Protein AF-A0A8J8GV52-F1 (afdb_monomer_lite)

Foldseek 3Di:
DDDDPDPPPDDPPDPPPDDVVQVCLLVVLVVVLVVVLLVVLVVQPDDPLLVVLLVCCLVQVFQVLLLLVVLVPDDDAEAPVVSSVSSNVSRLVLLLVQQQVCVVVVRNLCSSVSSVVSCCCLVVDPVSVCSVVGDHDDDDGSVVSNVVSCVVCVVVCVPQVVQSVQDGPDPPSPVDHDPCLVVLLQLLVQSLHDPVGARSVDPPHGDPPDSSVSSSLSSSCVSSVDDSSCCVNRND

Structure (mmCIF, N/CA/C/O backbone):
data_AF-A0A8J8GV52-F1
#
_entry.id   AF-A0A8J8GV52-F1
#
loop_
_atom_site.group_PDB
_atom_site.id
_atom_site.type_symbol
_atom_site.label_atom_id
_atom_site.label_alt_id
_atom_site.label_comp_id
_atom_site.label_asym_id
_atom_site.label_entity_id
_atom_site.label_seq_id
_atom_site.pdbx_PDB_ins_code
_atom_site.Cartn_x
_atom_site.Cartn_y
_atom_site.Cartn_z
_atom_site.occupancy
_atom_site.B_iso_or_equiv
_atom_site.auth_seq_id
_atom_site.auth_comp_id
_atom_site.auth_asym_id
_atom_site.auth_atom_id
_atom_site.pdbx_PDB_model_num
ATOM 1 N N . MET A 1 1 ? -15.088 -0.948 68.144 1.00 41.03 1 MET A N 1
ATOM 2 C CA . MET A 1 1 ? -14.871 0.277 67.346 1.00 41.03 1 MET A CA 1
ATOM 3 C C . MET A 1 1 ? -14.518 -0.159 65.937 1.00 41.03 1 MET A C 1
ATOM 5 O O . MET A 1 1 ? -13.393 -0.564 65.692 1.00 41.03 1 MET A O 1
ATOM 9 N N . THR A 1 2 ? -15.513 -0.193 65.057 1.00 41.91 2 THR A N 1
ATOM 10 C CA . THR A 1 2 ? -15.403 -0.672 63.674 1.00 41.91 2 THR A CA 1
ATOM 11 C C . THR A 1 2 ? -15.413 0.564 62.786 1.00 41.91 2 THR A C 1
ATOM 13 O O . THR A 1 2 ? -16.434 1.240 62.691 1.00 41.91 2 THR A O 1
ATOM 16 N N . ALA A 1 3 ? -14.261 0.918 62.218 1.00 46.22 3 ALA A N 1
ATOM 17 C CA . ALA A 1 3 ? -14.148 2.047 61.306 1.00 46.22 3 ALA A CA 1
ATOM 18 C C . ALA A 1 3 ? -14.769 1.658 59.956 1.00 46.22 3 ALA A C 1
ATOM 20 O O . ALA A 1 3 ? -14.226 0.830 59.227 1.00 46.22 3 ALA A O 1
ATOM 21 N N . VAL A 1 4 ? -15.934 2.228 59.658 1.00 51.50 4 VAL A N 1
ATOM 22 C CA . VAL A 1 4 ? -16.557 2.183 58.334 1.00 51.50 4 VAL A CA 1
ATOM 23 C C . VAL A 1 4 ? -15.778 3.153 57.450 1.00 51.50 4 VAL A C 1
ATOM 25 O O . VAL A 1 4 ? -15.801 4.358 57.684 1.00 51.50 4 VAL A O 1
ATOM 28 N N . LEU A 1 5 ? -15.037 2.625 56.475 1.00 53.16 5 LEU A N 1
ATOM 29 C CA . LEU A 1 5 ? -14.389 3.434 55.446 1.00 53.16 5 LEU A CA 1
ATOM 30 C C . LEU A 1 5 ? -15.469 3.965 54.503 1.00 53.16 5 LEU A C 1
ATOM 32 O O . LEU A 1 5 ? -16.062 3.217 53.727 1.00 53.16 5 LEU A O 1
ATOM 36 N N . GLU A 1 6 ? -15.731 5.262 54.607 1.00 50.72 6 GLU A N 1
ATOM 37 C CA . GLU A 1 6 ? -16.591 6.018 53.707 1.00 50.72 6 GLU A CA 1
ATOM 38 C C . GLU A 1 6 ? -15.955 6.015 52.307 1.00 50.72 6 GLU A C 1
ATOM 40 O O . GLU A 1 6 ? -14.922 6.637 52.052 1.00 50.72 6 GLU A O 1
ATOM 45 N N . GLN A 1 7 ? -16.532 5.231 51.398 1.00 50.78 7 GLN A N 1
ATOM 46 C CA . GLN A 1 7 ? -16.147 5.214 49.992 1.00 50.78 7 GLN A CA 1
ATOM 47 C C . GLN A 1 7 ? -16.644 6.512 49.346 1.00 50.78 7 GLN A C 1
ATOM 49 O O . GLN A 1 7 ? -17.787 6.606 48.904 1.00 50.78 7 GLN A O 1
ATOM 54 N N . THR A 1 8 ? -15.782 7.528 49.299 1.00 51.94 8 THR A N 1
ATOM 55 C CA . THR A 1 8 ? -16.024 8.765 48.550 1.00 51.94 8 THR A CA 1
ATOM 56 C C . THR A 1 8 ? -16.158 8.429 47.066 1.00 51.94 8 THR A C 1
ATOM 58 O O . THR A 1 8 ? -15.169 8.275 46.349 1.00 51.94 8 THR A O 1
ATOM 61 N N . THR A 1 9 ? -17.392 8.286 46.588 1.00 55.84 9 THR A N 1
ATOM 62 C CA . THR A 1 9 ? -17.702 8.190 45.161 1.00 55.84 9 THR A CA 1
ATOM 63 C C . THR A 1 9 ? -17.276 9.491 44.493 1.00 55.84 9 THR A C 1
ATOM 65 O O . THR A 1 9 ? -17.912 10.529 44.680 1.00 55.84 9 THR A O 1
ATOM 68 N N . ALA A 1 10 ? -16.170 9.449 43.747 1.00 52.84 10 ALA A N 1
ATOM 69 C CA . ALA A 1 10 ? -15.715 10.577 42.948 1.00 52.84 10 ALA A CA 1
ATOM 70 C C . ALA A 1 10 ? -16.843 11.029 41.998 1.00 52.84 10 ALA A C 1
ATOM 72 O O . ALA A 1 10 ? -17.518 10.177 41.413 1.00 52.84 10 ALA A O 1
ATOM 73 N N . PRO A 1 11 ? -17.070 12.343 41.831 1.00 49.56 11 PRO A N 1
ATOM 74 C CA . PRO A 1 11 ? -18.120 12.839 40.958 1.00 49.56 11 PRO A CA 1
ATOM 75 C C . PRO A 1 11 ? -17.847 12.399 39.518 1.00 49.56 11 PRO A C 1
ATOM 77 O O . PRO A 1 11 ? -16.840 12.773 38.914 1.00 49.56 11 PRO A O 1
ATOM 80 N N . THR A 1 12 ? -18.761 11.604 38.964 1.00 50.03 12 THR A N 1
ATOM 81 C CA . THR A 1 12 ? -18.771 11.202 37.558 1.00 50.03 12 THR A CA 1
ATOM 82 C C . THR A 1 12 ? -18.925 12.460 36.706 1.00 50.03 12 THR A C 1
ATOM 84 O O . THR A 1 12 ? -20.031 12.980 36.552 1.00 50.03 12 THR A O 1
ATOM 87 N N . GLN A 1 13 ? -17.817 13.006 36.194 1.00 48.47 13 GLN A N 1
ATOM 88 C CA . GLN A 1 13 ? -17.892 14.166 35.311 1.00 48.47 13 GLN A CA 1
ATOM 89 C C . GLN A 1 13 ? -18.716 13.800 34.068 1.00 48.47 13 GLN A C 1
ATOM 91 O O . GLN A 1 13 ? -18.451 12.768 33.442 1.00 48.47 13 GLN A O 1
ATOM 96 N N . PRO A 1 14 ? -19.721 14.611 33.695 1.00 45.66 14 PRO A N 1
ATOM 97 C CA . PRO A 1 14 ? -20.501 14.349 32.499 1.00 45.66 14 PRO A CA 1
ATOM 98 C C . PRO A 1 14 ? -19.577 14.395 31.273 1.00 45.66 14 PRO A C 1
ATOM 100 O O . PRO A 1 14 ? -18.693 15.256 31.206 1.00 45.66 14 PRO A O 1
ATOM 103 N N . PRO A 1 15 ? -19.759 13.499 30.286 1.00 52.44 15 PRO A N 1
ATOM 104 C CA . PRO A 1 15 ? -18.941 13.500 29.083 1.00 52.44 15 PRO A CA 1
ATOM 105 C C . PRO A 1 15 ? -19.087 14.856 28.391 1.00 52.44 15 PRO A C 1
ATOM 107 O O . PRO A 1 15 ? -20.169 15.227 27.926 1.00 52.44 15 PRO A O 1
ATOM 110 N N . THR A 1 16 ? -17.995 15.617 28.343 1.00 58.41 16 THR A N 1
ATOM 111 C CA . THR A 1 16 ? -17.954 16.917 27.677 1.00 58.41 16 THR A CA 1
ATOM 112 C C . THR A 1 16 ? -18.242 16.708 26.191 1.00 58.41 16 THR A C 1
ATOM 114 O O . THR A 1 16 ? -17.435 16.158 25.439 1.00 58.41 16 THR A O 1
ATOM 117 N N . ARG A 1 17 ? -19.438 17.113 25.744 1.00 57.53 17 ARG A N 1
ATOM 118 C CA . ARG A 1 17 ? -19.799 17.122 24.322 1.00 57.53 17 ARG A CA 1
ATOM 119 C C . ARG A 1 17 ? -18.880 18.113 23.608 1.00 57.53 17 ARG A C 1
ATOM 121 O O . ARG A 1 17 ? -19.099 19.319 23.663 1.00 57.53 17 ARG A O 1
ATOM 128 N N . ARG A 1 18 ? -17.822 17.610 22.967 1.00 59.81 18 ARG A N 1
ATOM 129 C CA . ARG A 1 18 ? -16.932 18.434 22.140 1.00 59.81 18 ARG A CA 1
ATOM 130 C C . ARG A 1 18 ? -17.696 18.999 20.942 1.00 59.81 18 ARG A C 1
ATOM 132 O O . ARG A 1 18 ? -18.517 18.313 20.336 1.00 59.81 18 ARG A O 1
ATOM 139 N N . THR A 1 19 ? -17.386 20.244 20.597 1.00 71.25 19 THR A N 1
ATOM 140 C CA . THR A 1 19 ? -17.935 20.943 19.433 1.00 71.25 19 THR A CA 1
ATOM 141 C C . THR A 1 19 ? -17.461 20.286 18.125 1.00 71.25 19 THR A C 1
ATOM 143 O O . THR A 1 19 ? -16.369 19.709 18.082 1.00 71.25 19 THR A O 1
ATOM 146 N N . PRO A 1 20 ? -18.237 20.377 17.029 1.00 68.69 20 PRO A N 1
ATOM 147 C CA . PRO A 1 20 ? -17.854 19.832 15.719 1.00 68.69 20 PRO A CA 1
ATOM 148 C C . PRO A 1 20 ? -16.493 20.349 15.214 1.00 68.69 20 PRO A C 1
ATOM 150 O O . PRO A 1 20 ? -15.765 19.613 14.552 1.00 68.69 20 PRO A O 1
ATOM 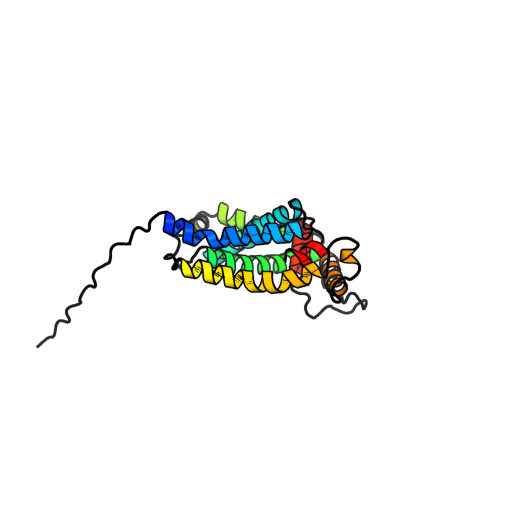153 N N . ALA A 1 21 ? -16.091 21.563 15.605 1.00 73.50 21 ALA A N 1
ATOM 154 C CA . ALA A 1 21 ? -14.778 22.131 15.294 1.00 73.50 21 ALA A CA 1
ATOM 155 C C . ALA A 1 21 ? -13.608 21.318 15.883 1.00 73.50 21 ALA A C 1
ATOM 157 O O . ALA A 1 21 ? -12.618 21.070 15.199 1.00 73.50 21 ALA A O 1
ATOM 158 N N . ALA A 1 22 ? -13.731 20.833 17.123 1.00 70.81 22 ALA A N 1
ATOM 159 C CA . ALA A 1 22 ? -12.700 20.005 17.752 1.00 70.81 22 ALA A CA 1
ATOM 160 C C . ALA A 1 22 ? -12.597 18.610 17.111 1.00 70.81 22 ALA A C 1
ATOM 162 O O . ALA A 1 22 ? -11.541 17.979 17.159 1.00 70.81 22 ALA A O 1
ATOM 163 N N . TRP A 1 23 ? -13.685 18.123 16.506 1.00 71.31 23 TRP A N 1
ATOM 164 C CA . TRP A 1 23 ? -13.664 16.889 15.726 1.00 71.31 23 TRP A CA 1
ATOM 165 C C . TRP A 1 23 ? -12.934 17.087 14.396 1.00 71.31 23 TRP A C 1
ATOM 167 O O . TRP A 1 23 ? -12.007 16.336 14.111 1.00 71.31 23 TRP A O 1
ATOM 177 N N . LEU A 1 24 ? -13.268 18.134 13.637 1.00 74.44 24 LEU A N 1
ATOM 178 C CA . LEU A 1 24 ? -12.569 18.459 12.391 1.00 74.44 24 LEU A CA 1
ATOM 179 C C . LEU A 1 24 ? -11.068 18.684 12.623 1.00 74.44 24 LEU A C 1
ATOM 181 O O . LEU A 1 24 ? -10.253 18.123 11.901 1.00 74.44 24 LEU A O 1
ATOM 185 N N . ALA A 1 25 ? -10.689 19.412 13.676 1.00 77.00 25 ALA A N 1
ATOM 186 C CA . ALA A 1 25 ? -9.285 19.679 13.995 1.00 77.00 25 ALA A CA 1
ATOM 187 C C . ALA A 1 25 ? -8.475 18.418 14.360 1.00 77.00 25 ALA A C 1
ATOM 189 O O . ALA A 1 25 ? -7.272 18.373 14.109 1.00 77.00 25 ALA A O 1
ATOM 190 N N . ALA A 1 26 ? -9.113 17.398 14.947 1.00 76.00 26 ALA A N 1
ATOM 191 C CA . ALA A 1 26 ? -8.465 16.120 15.252 1.00 76.00 26 ALA A CA 1
ATOM 192 C C . ALA A 1 26 ? -8.250 15.258 14.001 1.00 76.00 26 ALA A C 1
ATOM 194 O O . ALA A 1 26 ? -7.276 14.516 13.931 1.00 76.00 26 ALA A O 1
ATOM 195 N N . TRP A 1 27 ? -9.156 15.356 13.024 1.00 77.44 27 TRP A N 1
ATOM 196 C CA . TRP A 1 27 ? -9.123 14.549 11.803 1.00 77.44 27 TRP A CA 1
ATOM 197 C C . TRP A 1 27 ? -8.467 15.249 10.619 1.00 77.44 27 TRP A C 1
ATOM 199 O O . TRP A 1 27 ? -8.137 14.565 9.666 1.00 77.44 27 TRP A O 1
ATOM 209 N N . ALA A 1 28 ? -8.242 16.562 10.671 1.00 84.75 28 ALA A N 1
ATOM 210 C CA . ALA A 1 28 ? -7.588 17.333 9.617 1.00 84.75 28 ALA A CA 1
ATOM 211 C C . ALA A 1 28 ? -6.132 16.937 9.287 1.00 84.75 28 ALA A C 1
ATOM 213 O O . ALA A 1 28 ? -5.803 16.958 8.101 1.00 84.75 28 ALA A O 1
ATOM 214 N N . PRO A 1 29 ? -5.239 16.583 10.238 1.00 86.31 29 PRO A N 1
ATOM 215 C CA . PRO A 1 29 ? -3.823 16.428 9.902 1.00 86.31 29 PRO A CA 1
ATOM 216 C C . PRO A 1 29 ? -3.559 15.252 8.952 1.00 86.31 29 PRO A C 1
ATOM 218 O O . PRO A 1 29 ? -2.808 15.411 7.996 1.00 86.31 29 PRO A O 1
ATOM 221 N N . ALA A 1 30 ? -4.220 14.109 9.143 1.00 85.38 30 ALA A N 1
ATOM 222 C CA . ALA A 1 30 ? -4.048 12.932 8.288 1.00 85.38 30 ALA A CA 1
ATOM 223 C C . ALA A 1 30 ? -4.420 13.157 6.799 1.00 85.38 30 ALA A C 1
ATOM 225 O O . ALA A 1 30 ? -3.580 12.888 5.943 1.00 85.38 30 ALA A O 1
ATOM 226 N N . PRO A 1 31 ? -5.620 13.661 6.436 1.00 87.31 31 PRO A N 1
ATOM 227 C CA . PRO A 1 31 ? -5.969 13.947 5.048 1.00 87.31 31 PRO A CA 1
ATOM 228 C C . PRO A 1 31 ? -5.144 15.096 4.465 1.00 87.31 31 PRO A C 1
ATOM 230 O O . PRO A 1 31 ? -4.843 15.054 3.278 1.00 87.31 31 PRO A O 1
ATOM 233 N N . LEU A 1 32 ? -4.736 16.090 5.267 1.00 90.25 32 LEU A N 1
ATOM 234 C CA . LEU A 1 32 ? -3.824 17.141 4.803 1.00 90.25 32 LEU A CA 1
ATOM 235 C C . LEU A 1 32 ? -2.449 16.571 4.443 1.00 90.25 32 LEU A C 1
ATOM 237 O O . LEU A 1 32 ? -1.928 16.872 3.373 1.00 90.25 32 LEU A O 1
ATOM 241 N N . ALA A 1 33 ? -1.888 15.721 5.303 1.00 89.88 33 ALA A N 1
ATOM 242 C CA . ALA A 1 33 ? -0.641 15.019 5.033 1.00 89.88 33 ALA A CA 1
ATOM 243 C C . ALA A 1 33 ? -0.755 14.130 3.792 1.00 89.88 33 ALA A C 1
ATOM 245 O O . ALA A 1 33 ? 0.087 14.211 2.902 1.00 89.88 33 ALA A O 1
ATOM 246 N N . LEU A 1 34 ? -1.827 13.341 3.691 1.00 90.25 34 LEU A N 1
ATOM 247 C CA . LEU A 1 34 ? -2.068 12.478 2.539 1.00 90.25 34 LEU A CA 1
ATOM 248 C C . LEU A 1 34 ? -2.197 13.288 1.244 1.00 90.25 34 LEU A C 1
ATOM 250 O O . LEU A 1 34 ? -1.599 12.916 0.239 1.00 90.25 34 LEU A O 1
ATOM 254 N N . ALA A 1 35 ? -2.929 14.405 1.262 1.00 92.25 35 ALA A N 1
ATOM 255 C CA . ALA A 1 35 ? -3.061 15.291 0.110 1.00 92.25 35 ALA A CA 1
ATOM 256 C C . ALA A 1 35 ? -1.715 15.921 -0.274 1.00 92.25 35 ALA A C 1
ATOM 258 O O . ALA A 1 35 ? -1.356 15.914 -1.449 1.00 92.25 35 ALA A O 1
ATOM 259 N N . GLY A 1 36 ? -0.946 16.411 0.703 1.00 91.94 36 GLY A N 1
ATOM 260 C CA . GLY A 1 36 ? 0.382 16.982 0.475 1.00 91.94 36 GLY A CA 1
ATOM 261 C C . GLY A 1 36 ? 1.359 15.973 -0.129 1.00 91.94 36 GLY A C 1
ATOM 262 O O . GLY A 1 36 ? 1.993 16.267 -1.140 1.00 91.94 36 GLY A O 1
ATOM 263 N N . LEU A 1 37 ? 1.424 14.761 0.430 1.00 90.62 37 LEU A N 1
ATOM 264 C CA . LEU A 1 37 ? 2.244 13.669 -0.100 1.00 90.62 37 LEU A CA 1
ATOM 265 C C . LEU A 1 37 ? 1.775 13.232 -1.492 1.00 90.62 37 LEU A C 1
ATOM 267 O O . LEU A 1 37 ? 2.604 13.019 -2.368 1.00 90.62 37 LEU A O 1
ATOM 271 N N . SER A 1 38 ? 0.461 13.174 -1.729 1.00 92.62 38 SER A N 1
ATOM 272 C CA . SER A 1 38 ? -0.111 12.848 -3.043 1.00 92.62 38 SER A CA 1
ATOM 273 C C . SER A 1 38 ? 0.294 13.870 -4.105 1.00 92.62 38 SER A C 1
ATOM 275 O O . SER A 1 38 ? 0.747 13.499 -5.186 1.00 92.62 38 SER A O 1
ATOM 277 N N . VAL A 1 39 ? 0.180 15.165 -3.792 1.00 92.62 39 VAL A N 1
ATOM 278 C CA . VAL A 1 39 ? 0.633 16.245 -4.680 1.00 92.62 39 VAL A CA 1
ATOM 279 C C . VAL A 1 39 ? 2.136 16.134 -4.927 1.00 92.62 39 VAL A C 1
ATOM 281 O O . VAL A 1 39 ? 2.572 16.279 -6.065 1.00 92.62 39 VAL A O 1
ATOM 284 N N . PHE A 1 40 ? 2.915 15.835 -3.886 1.00 90.81 40 PHE A N 1
ATOM 285 C CA . PHE A 1 40 ? 4.363 15.685 -3.981 1.00 90.81 40 PHE A CA 1
ATOM 286 C C . PHE A 1 40 ? 4.787 14.510 -4.877 1.00 90.81 40 PHE A C 1
ATOM 288 O O . PHE A 1 40 ? 5.652 14.683 -5.729 1.00 90.81 40 PHE A O 1
ATOM 295 N N . VAL A 1 41 ? 4.186 13.324 -4.756 1.00 92.12 41 VAL A N 1
ATOM 296 C CA . VAL A 1 41 ? 4.569 12.184 -5.614 1.00 92.12 41 VAL A CA 1
ATOM 297 C C . VAL A 1 41 ? 4.119 12.381 -7.063 1.00 92.12 41 VAL A C 1
ATOM 299 O O . VAL A 1 41 ? 4.869 12.061 -7.986 1.00 92.12 41 VAL A O 1
ATOM 302 N N . VAL A 1 42 ? 2.941 12.980 -7.282 1.00 93.62 42 VAL A N 1
ATOM 303 C CA . VAL A 1 42 ? 2.439 13.288 -8.631 1.00 93.62 42 VAL A CA 1
ATOM 304 C C . VAL A 1 42 ? 3.309 14.342 -9.314 1.00 93.62 42 VAL A C 1
ATOM 306 O O . VAL A 1 42 ? 3.647 14.189 -10.487 1.00 93.62 42 VAL A O 1
ATOM 309 N N . SER A 1 43 ? 3.751 15.376 -8.589 1.00 90.62 43 SER A N 1
ATOM 310 C CA . SER A 1 43 ? 4.677 16.374 -9.141 1.00 90.62 43 SER A CA 1
ATOM 311 C C . SER A 1 43 ? 6.067 15.805 -9.450 1.00 90.62 43 SER A C 1
ATOM 313 O O . SER A 1 43 ? 6.805 16.398 -10.232 1.00 90.62 43 SER A O 1
ATOM 315 N N . ASN A 1 44 ? 6.402 14.632 -8.901 1.00 89.56 44 ASN A N 1
ATOM 316 C CA . ASN A 1 44 ? 7.662 13.917 -9.119 1.00 89.56 44 ASN A CA 1
ATOM 317 C C . ASN A 1 44 ? 7.531 12.703 -10.063 1.00 89.56 44 ASN A C 1
ATOM 319 O O . ASN A 1 44 ? 8.362 11.786 -10.026 1.00 89.56 44 ASN A O 1
ATOM 323 N N . GLY A 1 45 ? 6.512 12.715 -10.929 1.00 89.06 45 GLY A N 1
ATOM 324 C CA . GLY A 1 45 ? 6.398 11.818 -12.083 1.00 89.06 45 GLY A CA 1
ATOM 325 C C . GLY A 1 45 ? 5.498 10.598 -11.892 1.00 89.06 45 GLY A C 1
ATOM 326 O O . GLY A 1 45 ? 5.366 9.811 -12.825 1.00 89.06 45 GLY A O 1
ATOM 327 N N . VAL A 1 46 ? 4.858 10.428 -10.731 1.00 94.25 46 VAL A N 1
ATOM 328 C CA . VAL A 1 46 ? 3.871 9.353 -10.541 1.00 94.25 46 VAL A CA 1
ATOM 329 C C . VAL A 1 46 ? 2.569 9.710 -11.250 1.00 94.25 46 VAL A C 1
ATOM 331 O O . VAL A 1 46 ? 2.020 10.796 -11.058 1.00 94.25 46 VAL A O 1
ATOM 334 N N . SER A 1 47 ? 2.028 8.784 -12.044 1.00 95.81 47 SER A N 1
ATOM 335 C CA . SER A 1 47 ? 0.726 9.000 -12.670 1.00 95.81 47 SER A CA 1
ATOM 336 C C . SER A 1 47 ? -0.397 8.966 -11.624 1.00 95.81 47 SER A C 1
ATOM 338 O O . SER A 1 47 ? -0.378 8.172 -10.683 1.00 95.81 47 SER A O 1
ATOM 340 N N . VAL A 1 48 ? -1.432 9.797 -11.798 1.00 96.50 48 VAL A N 1
ATOM 341 C CA . VAL A 1 48 ? -2.607 9.788 -10.901 1.00 96.50 48 VAL A CA 1
ATOM 342 C C . VAL A 1 48 ? -3.270 8.408 -10.881 1.00 96.50 48 VAL A C 1
ATOM 344 O O . VAL A 1 48 ? -3.745 7.964 -9.840 1.00 96.50 48 VAL A O 1
ATOM 347 N N . ARG A 1 49 ? -3.260 7.700 -12.018 1.00 97.44 49 ARG A N 1
ATOM 348 C CA . ARG A 1 49 ? -3.760 6.326 -12.119 1.00 97.44 49 ARG A CA 1
ATOM 349 C C . ARG A 1 49 ? -2.995 5.385 -11.191 1.00 97.44 49 ARG A C 1
ATOM 351 O O . ARG A 1 49 ? -3.642 4.645 -10.457 1.00 97.44 49 ARG A O 1
ATOM 358 N N . ASP A 1 50 ? -1.665 5.420 -11.219 1.00 97.62 50 ASP A N 1
ATOM 359 C CA . ASP A 1 50 ? -0.834 4.527 -10.404 1.00 97.62 50 ASP A CA 1
ATOM 360 C C . ASP A 1 50 ? -0.985 4.852 -8.921 1.00 97.62 50 ASP A C 1
ATOM 362 O O . ASP A 1 50 ? -1.165 3.946 -8.115 1.00 97.62 50 ASP A O 1
ATOM 366 N N . LEU A 1 51 ? -1.032 6.138 -8.560 1.00 97.00 51 LEU A N 1
ATOM 367 C CA . LEU A 1 51 ? -1.307 6.550 -7.185 1.00 97.00 51 LEU A CA 1
ATOM 368 C C . LEU A 1 51 ? -2.670 6.031 -6.700 1.00 97.00 51 LEU A C 1
ATOM 370 O O . LEU A 1 51 ? -2.768 5.479 -5.607 1.00 97.00 51 LEU A O 1
ATOM 374 N N . LEU A 1 52 ? -3.728 6.181 -7.503 1.00 97.56 52 LEU A N 1
ATOM 375 C CA . LEU A 1 52 ? -5.063 5.701 -7.138 1.00 97.56 52 LEU A CA 1
ATOM 376 C C . LEU A 1 52 ? -5.126 4.173 -7.063 1.00 97.56 52 LEU A C 1
ATOM 378 O O . LEU A 1 52 ? -5.744 3.645 -6.142 1.00 97.56 52 LEU A O 1
ATOM 382 N N . ALA A 1 53 ? -4.489 3.463 -7.997 1.00 98.12 53 ALA A N 1
ATOM 383 C CA . ALA A 1 53 ? -4.418 2.005 -7.985 1.00 98.12 53 ALA A CA 1
ATOM 384 C C . ALA A 1 53 ? -3.651 1.495 -6.756 1.00 98.12 53 ALA A C 1
ATOM 386 O O . ALA A 1 53 ? -4.117 0.575 -6.084 1.00 98.12 53 ALA A O 1
ATOM 387 N N . PHE A 1 54 ? -2.532 2.140 -6.421 1.00 97.69 54 PHE A N 1
ATOM 388 C CA . PHE A 1 54 ? -1.748 1.846 -5.228 1.00 97.69 54 PHE A CA 1
ATOM 389 C C . PHE A 1 54 ? -2.549 2.099 -3.952 1.00 97.69 54 PHE A C 1
ATOM 391 O O . PHE A 1 54 ? -2.674 1.200 -3.131 1.00 97.69 54 PHE A O 1
ATOM 398 N N . LEU A 1 55 ? -3.166 3.276 -3.797 1.00 96.62 55 LEU A N 1
ATOM 399 C CA . LEU A 1 55 ? -3.979 3.591 -2.618 1.00 96.62 55 LEU A CA 1
ATOM 400 C C . LEU A 1 55 ? -5.192 2.664 -2.489 1.00 96.62 55 LEU A C 1
ATOM 402 O O . LEU A 1 55 ? -5.528 2.247 -1.383 1.00 96.62 55 LE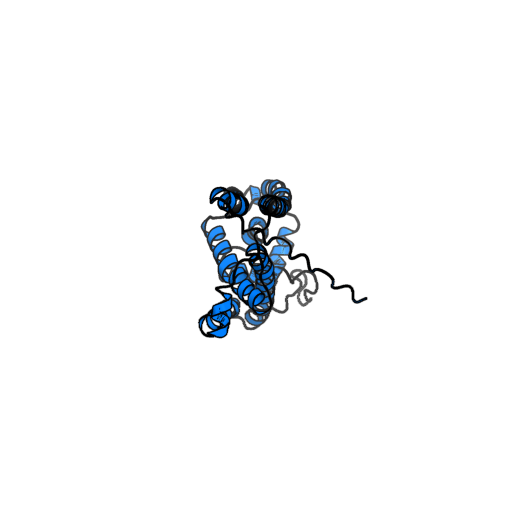U A O 1
ATOM 406 N N . ALA A 1 56 ? -5.846 2.316 -3.600 1.00 97.62 56 ALA A N 1
ATOM 407 C CA . ALA A 1 56 ? -6.951 1.365 -3.590 1.00 97.62 56 ALA A CA 1
ATOM 408 C C . ALA A 1 56 ? -6.483 -0.020 -3.129 1.00 97.62 56 ALA A C 1
ATOM 410 O O . ALA A 1 56 ? -7.135 -0.630 -2.279 1.00 97.62 56 ALA A O 1
ATOM 411 N N . TYR A 1 57 ? -5.345 -0.496 -3.638 1.00 98.12 57 TYR A N 1
ATOM 412 C CA . TYR A 1 57 ? -4.780 -1.775 -3.226 1.00 98.12 57 TYR A CA 1
ATOM 413 C C . TYR A 1 57 ? -4.302 -1.760 -1.772 1.00 98.12 57 TYR A C 1
ATOM 415 O O . TYR A 1 57 ? -4.673 -2.641 -1.003 1.00 98.12 57 TYR A O 1
ATOM 423 N N . LEU A 1 58 ? -3.586 -0.722 -1.350 1.00 97.19 58 LEU A N 1
ATOM 424 C CA . LEU A 1 58 ? -3.149 -0.552 0.030 1.00 97.19 58 LEU A CA 1
ATOM 425 C C . LEU A 1 58 ? -4.347 -0.552 0.984 1.00 97.19 58 LEU A C 1
ATOM 427 O O . LEU A 1 58 ? -4.385 -1.320 1.935 1.00 97.19 58 LEU A O 1
ATOM 431 N N . LEU A 1 59 ? -5.378 0.249 0.716 1.00 96.25 59 LEU A N 1
ATOM 432 C CA . LEU A 1 59 ? -6.511 0.366 1.632 1.00 96.25 59 LEU A CA 1
ATOM 433 C C . LEU A 1 59 ? -7.416 -0.872 1.620 1.00 96.25 59 LEU A C 1
ATOM 435 O O . LEU A 1 59 ? -7.813 -1.343 2.686 1.00 96.25 59 LEU A O 1
ATOM 439 N N . VAL A 1 60 ? -7.761 -1.397 0.441 1.00 97.50 60 VAL A N 1
ATOM 440 C CA . VAL A 1 60 ? -8.763 -2.469 0.281 1.00 97.50 60 VAL A CA 1
ATOM 441 C C . VAL A 1 60 ? -8.122 -3.855 0.210 1.00 97.50 60 VAL A C 1
ATOM 443 O O . VAL A 1 60 ? -8.694 -4.821 0.706 1.00 97.50 60 VAL A O 1
ATOM 446 N N . GLY A 1 61 ? -6.952 -3.980 -0.399 1.00 97.19 61 GLY A N 1
ATOM 447 C CA . GLY A 1 61 ? -6.209 -5.235 -0.491 1.00 97.19 61 GLY A CA 1
ATOM 448 C C . GLY A 1 61 ? -5.437 -5.566 0.783 1.00 97.19 61 GLY A C 1
ATOM 449 O O . GLY A 1 61 ? -5.383 -6.735 1.147 1.00 97.19 61 GLY A O 1
ATOM 450 N N . ILE A 1 62 ? -4.903 -4.559 1.487 1.00 97.88 62 ILE A N 1
ATOM 451 C CA . ILE A 1 62 ? -3.956 -4.768 2.596 1.00 97.88 62 ILE A CA 1
ATOM 452 C C . ILE A 1 62 ? -4.523 -4.302 3.945 1.00 97.88 62 ILE A C 1
ATOM 454 O O . ILE A 1 62 ? -4.806 -5.116 4.829 1.00 97.88 62 ILE A O 1
ATOM 458 N N . THR A 1 63 ? -4.725 -2.995 4.114 1.00 97.25 63 THR A N 1
ATOM 459 C CA . THR A 1 63 ? -5.031 -2.361 5.400 1.00 97.25 63 THR A CA 1
ATOM 460 C C . THR A 1 63 ? -6.367 -2.808 5.973 1.00 97.25 63 THR A C 1
ATOM 462 O O . THR A 1 63 ? -6.426 -3.199 7.136 1.00 97.25 63 THR A O 1
ATOM 465 N N . LEU A 1 64 ? -7.454 -2.750 5.199 1.00 96.12 64 LEU A N 1
ATOM 466 C CA . LEU A 1 64 ? -8.786 -3.107 5.686 1.00 96.12 64 LEU A CA 1
ATOM 467 C C . LEU A 1 64 ? -8.907 -4.591 6.086 1.00 96.12 64 LEU A C 1
ATOM 469 O O . LEU A 1 64 ? -9.344 -4.845 7.212 1.00 96.12 64 LEU A O 1
ATOM 473 N N . PRO A 1 65 ? -8.518 -5.579 5.255 1.00 97.38 65 PRO A N 1
ATOM 474 C CA . PRO A 1 65 ? -8.610 -6.981 5.651 1.00 97.38 65 PRO A CA 1
ATOM 475 C C . PRO A 1 65 ? -7.645 -7.309 6.800 1.00 97.38 65 PRO A C 1
ATOM 477 O O . PRO A 1 65 ? -8.025 -8.037 7.719 1.00 97.38 65 PRO A O 1
ATOM 480 N N . GLY A 1 66 ? -6.455 -6.701 6.841 1.00 97.12 66 GLY A N 1
ATOM 481 C CA . GLY A 1 66 ? -5.559 -6.810 7.993 1.00 97.12 66 GLY A CA 1
ATOM 482 C C . GLY A 1 66 ? -6.151 -6.206 9.275 1.00 97.12 66 GLY A C 1
ATOM 483 O O . GLY A 1 66 ? -6.088 -6.819 10.340 1.00 97.12 66 GLY A O 1
ATOM 484 N N . ALA A 1 67 ? -6.821 -5.053 9.189 1.00 95.38 67 ALA A N 1
ATOM 485 C CA . ALA A 1 67 ? -7.496 -4.425 10.327 1.00 95.38 67 ALA A CA 1
ATOM 486 C C . ALA A 1 67 ? -8.663 -5.279 10.852 1.00 95.38 67 ALA A C 1
ATOM 488 O O . ALA A 1 67 ? -8.892 -5.326 12.061 1.00 95.38 67 ALA A O 1
ATOM 489 N N . LEU A 1 68 ? -9.386 -5.989 9.977 1.00 94.88 68 LEU A N 1
ATOM 490 C CA . LEU A 1 68 ? -10.430 -6.935 10.386 1.00 94.88 68 LEU A CA 1
ATOM 491 C C . LEU A 1 68 ? -9.853 -8.078 11.228 1.00 94.88 68 LEU A C 1
ATOM 493 O O . LEU A 1 68 ? -10.391 -8.378 12.297 1.00 94.88 68 LEU A O 1
ATOM 497 N N . TRP A 1 69 ? -8.738 -8.672 10.796 1.00 95.38 69 TRP A N 1
ATOM 498 C CA . TRP A 1 69 ? -8.042 -9.704 11.567 1.00 95.38 69 TRP A CA 1
ATOM 499 C C . TRP A 1 69 ? -7.484 -9.173 12.885 1.00 95.38 69 TRP A C 1
ATOM 501 O O . TRP A 1 69 ? -7.684 -9.797 13.928 1.00 95.38 69 TRP A O 1
ATOM 511 N N . TRP A 1 70 ? -6.865 -7.991 12.867 1.00 94.75 70 TRP A N 1
ATOM 512 C CA . TRP A 1 70 ? -6.358 -7.340 14.073 1.00 94.75 70 TRP A CA 1
ATOM 513 C C . TRP A 1 70 ? -7.455 -7.124 15.117 1.00 94.75 70 TRP A C 1
ATOM 515 O O . TRP A 1 70 ? -7.310 -7.494 16.284 1.00 94.75 70 TRP A O 1
ATOM 525 N N . ARG A 1 71 ? -8.596 -6.584 14.685 1.00 91.94 71 ARG A N 1
ATOM 526 C CA . ARG A 1 71 ? -9.757 -6.363 15.551 1.00 91.94 71 ARG A CA 1
ATOM 527 C C . ARG A 1 71 ? -10.393 -7.661 16.034 1.00 91.94 71 ARG A C 1
ATOM 529 O O . ARG A 1 71 ? -10.923 -7.691 17.139 1.00 91.94 71 ARG A O 1
ATOM 536 N N . ALA A 1 72 ? -10.370 -8.721 15.226 1.00 91.50 72 ALA A N 1
ATOM 537 C CA . ALA A 1 72 ? -10.877 -10.029 15.633 1.00 91.50 72 ALA A CA 1
ATOM 538 C C . ALA A 1 72 ? -9.985 -10.694 16.694 1.00 91.50 72 ALA A C 1
ATOM 540 O O . ALA A 1 72 ? -10.503 -11.357 17.592 1.00 91.50 72 ALA A O 1
ATOM 541 N N . ALA A 1 73 ? -8.665 -10.504 16.606 1.00 91.50 73 ALA A N 1
ATOM 542 C CA . ALA A 1 73 ? -7.701 -11.034 17.567 1.00 91.50 73 ALA A CA 1
ATOM 543 C C . ALA A 1 73 ? -7.681 -10.242 18.886 1.00 91.50 73 ALA A C 1
ATOM 545 O O . ALA A 1 73 ? -7.464 -10.806 19.961 1.00 91.50 73 ALA A O 1
ATOM 546 N N . ARG A 1 74 ? -7.920 -8.929 18.822 1.00 85.81 74 ARG A N 1
ATOM 547 C CA . ARG A 1 74 ? -7.898 -8.051 19.992 1.00 85.81 74 ARG A CA 1
ATOM 548 C C . ARG A 1 74 ? -9.151 -8.214 20.860 1.00 85.81 74 ARG A C 1
ATOM 550 O O . ARG A 1 74 ? -10.277 -8.312 20.381 1.00 85.81 74 ARG A O 1
ATOM 557 N N . ARG A 1 75 ? -8.960 -8.134 22.180 1.00 75.94 75 ARG A N 1
ATOM 558 C CA . ARG A 1 75 ? -10.036 -7.943 23.163 1.00 75.94 75 ARG A CA 1
ATOM 559 C C . ARG A 1 75 ? -9.978 -6.506 23.690 1.00 75.94 75 ARG A C 1
ATOM 561 O O . ARG A 1 75 ? -9.103 -6.203 24.489 1.00 75.94 75 ARG A O 1
ATOM 568 N N . GLY A 1 76 ? -10.868 -5.617 23.247 1.00 74.06 76 GLY A N 1
ATOM 569 C CA . GLY A 1 76 ? -10.969 -4.253 23.792 1.00 74.06 76 GLY A CA 1
ATOM 570 C C . GLY A 1 76 ? -11.262 -3.172 22.753 1.00 74.06 76 GLY A C 1
ATOM 571 O O . GLY A 1 76 ? -11.401 -3.461 21.568 1.00 74.06 76 GLY A O 1
ATOM 572 N N . SER A 1 77 ? -11.372 -1.924 23.213 1.00 77.25 77 SER A N 1
ATOM 573 C CA . SER A 1 77 ? -11.512 -0.747 22.352 1.00 77.25 77 SER A CA 1
ATOM 574 C C . SER A 1 77 ? -10.145 -0.222 21.918 1.00 77.25 77 SER A C 1
ATOM 576 O O . SER A 1 77 ? -9.243 -0.098 22.743 1.00 77.25 77 SER A O 1
ATOM 578 N N . SER A 1 78 ? -10.023 0.155 20.653 1.00 79.56 78 SER A N 1
ATOM 579 C CA . SER A 1 78 ? -8.846 0.797 20.061 1.00 79.56 78 SER A CA 1
ATOM 580 C C . SER A 1 78 ? -9.254 2.060 19.308 1.00 79.56 78 SER A C 1
ATOM 582 O O . SER A 1 78 ? -10.437 2.317 19.039 1.00 79.56 78 SER A O 1
ATOM 584 N N . THR A 1 79 ? -8.267 2.896 18.995 1.00 83.62 79 THR A N 1
ATOM 585 C CA . THR A 1 79 ? -8.488 4.022 18.082 1.00 83.62 79 THR A CA 1
ATOM 586 C C . THR A 1 79 ? -8.448 3.536 16.632 1.00 83.62 79 THR A C 1
ATOM 588 O O . THR A 1 79 ? -7.787 2.547 16.321 1.00 83.62 79 THR A O 1
ATOM 591 N N . LEU A 1 80 ? -9.119 4.247 15.715 1.00 83.19 80 LEU A N 1
ATOM 592 C CA . LEU A 1 80 ? -9.078 3.877 14.294 1.00 83.19 80 LEU A CA 1
ATOM 593 C C . LEU A 1 80 ? -7.641 3.886 13.751 1.00 83.19 80 LEU A C 1
ATOM 595 O O . LEU A 1 80 ? -7.278 2.995 12.997 1.00 83.19 80 LEU A O 1
ATOM 599 N N . ALA A 1 81 ? -6.827 4.867 14.146 1.00 83.56 81 ALA A N 1
ATOM 600 C CA . ALA A 1 81 ? -5.441 4.970 13.695 1.00 83.56 81 ALA A CA 1
ATOM 601 C C . ALA A 1 81 ? -4.612 3.744 14.106 1.00 83.56 81 ALA A C 1
ATOM 603 O O . ALA A 1 81 ? -3.856 3.215 13.299 1.00 83.56 81 ALA A O 1
ATOM 604 N N . GLU A 1 82 ? -4.802 3.257 15.332 1.00 86.81 82 GLU A N 1
ATOM 605 C CA . GLU A 1 82 ? -4.133 2.056 15.829 1.00 86.81 82 GLU A CA 1
ATOM 606 C C . GLU A 1 82 ? -4.567 0.800 15.063 1.00 86.81 82 GLU A C 1
ATOM 608 O O . GLU A 1 82 ? -3.726 -0.017 14.691 1.00 86.81 82 GLU A O 1
ATOM 613 N N . ASP A 1 83 ? -5.864 0.664 14.779 1.00 90.62 83 ASP A N 1
ATOM 614 C CA . ASP A 1 83 ? -6.374 -0.456 13.987 1.00 90.62 83 ASP A CA 1
ATOM 615 C C . ASP A 1 83 ? -5.851 -0.450 12.555 1.00 90.62 83 ASP A C 1
ATOM 617 O O . ASP A 1 83 ? -5.538 -1.509 12.020 1.00 90.62 83 ASP A O 1
ATOM 621 N N . LEU A 1 84 ? -5.771 0.725 11.927 1.00 91.69 84 LEU A N 1
ATOM 622 C CA . LEU A 1 84 ? -5.271 0.864 10.562 1.00 91.69 84 LEU A CA 1
ATOM 623 C C . LEU A 1 84 ? -3.757 0.653 10.494 1.00 91.69 84 LEU A C 1
ATOM 625 O O . LEU A 1 84 ? -3.287 0.017 9.556 1.00 91.69 84 LEU A O 1
ATOM 629 N N . ALA A 1 85 ? -2.994 1.137 11.476 1.00 91.50 85 ALA A N 1
ATOM 630 C CA . ALA A 1 85 ? -1.549 0.930 11.522 1.00 91.50 85 ALA A CA 1
ATOM 631 C C . ALA A 1 85 ? -1.217 -0.556 11.722 1.00 91.50 85 ALA A C 1
ATOM 633 O O . ALA A 1 85 ? -0.558 -1.161 10.878 1.00 91.50 85 ALA A O 1
ATOM 634 N N . ALA A 1 86 ? -1.753 -1.171 12.780 1.00 93.38 86 ALA A N 1
ATOM 635 C CA . ALA A 1 86 ? -1.530 -2.589 13.050 1.00 93.38 86 ALA A CA 1
ATOM 636 C C . ALA A 1 86 ? -2.147 -3.488 11.968 1.00 93.38 86 ALA A C 1
ATOM 638 O O . ALA A 1 86 ? -1.569 -4.509 11.598 1.00 93.38 86 ALA A O 1
ATOM 639 N N . GLY A 1 87 ? -3.297 -3.084 11.425 1.00 95.56 87 GLY A N 1
ATOM 640 C CA . GLY A 1 87 ? -3.950 -3.750 10.307 1.00 95.56 87 GLY A CA 1
ATOM 641 C C . GLY A 1 87 ? -3.108 -3.732 9.039 1.00 95.56 87 GLY A C 1
ATOM 642 O O . GLY A 1 87 ? -2.957 -4.773 8.417 1.00 95.56 87 GLY A O 1
ATOM 643 N N . THR A 1 88 ? -2.499 -2.597 8.687 1.00 96.06 88 THR A N 1
ATOM 644 C CA . THR A 1 88 ? -1.563 -2.506 7.552 1.00 96.06 88 THR A CA 1
ATOM 645 C C . THR A 1 88 ? -0.364 -3.432 7.750 1.00 96.06 88 THR A C 1
ATOM 647 O O . THR A 1 88 ? -0.040 -4.198 6.848 1.00 96.06 88 THR A O 1
ATOM 650 N N . THR A 1 89 ? 0.251 -3.439 8.939 1.00 95.81 89 THR A N 1
ATOM 651 C CA . THR A 1 89 ? 1.378 -4.339 9.241 1.00 95.81 89 THR A CA 1
ATOM 652 C C . THR A 1 89 ? 0.989 -5.812 9.107 1.00 95.81 89 THR A C 1
ATOM 654 O O . THR A 1 89 ? 1.704 -6.587 8.475 1.00 95.81 89 THR A O 1
ATOM 657 N N . LEU A 1 90 ? -0.158 -6.203 9.670 1.00 96.88 90 LEU A N 1
ATOM 658 C CA . LEU A 1 90 ? -0.662 -7.571 9.556 1.00 96.88 90 LEU A CA 1
ATOM 659 C C . LEU A 1 90 ? -1.030 -7.923 8.108 1.00 96.88 90 LEU A C 1
ATOM 661 O O . LEU A 1 90 ? -0.770 -9.039 7.668 1.00 96.88 90 LEU A O 1
ATOM 665 N N . GLY A 1 91 ? -1.605 -6.975 7.369 1.00 97.12 91 GLY A N 1
ATOM 666 C CA . GLY A 1 91 ? -1.957 -7.130 5.963 1.00 97.12 91 GLY A CA 1
ATOM 667 C C . GLY A 1 91 ? -0.736 -7.428 5.099 1.00 97.12 91 GLY A C 1
ATOM 668 O O . GLY A 1 91 ? -0.753 -8.414 4.373 1.00 97.12 91 GLY A O 1
ATOM 669 N N . TYR A 1 92 ? 0.345 -6.654 5.240 1.00 96.19 92 TYR A N 1
ATOM 670 C CA . TYR A 1 92 ? 1.593 -6.911 4.515 1.00 96.19 92 TYR A CA 1
ATOM 671 C C . TYR A 1 92 ? 2.206 -8.267 4.878 1.00 96.19 92 TYR A C 1
ATOM 673 O O . TYR A 1 92 ? 2.657 -9.002 4.004 1.00 96.19 92 TYR A O 1
ATOM 681 N N . ALA A 1 93 ? 2.177 -8.652 6.159 1.00 95.50 93 ALA A N 1
ATOM 682 C CA . ALA A 1 93 ? 2.658 -9.970 6.566 1.00 95.50 93 ALA A CA 1
ATOM 683 C C . ALA A 1 93 ? 1.858 -11.102 5.894 1.00 95.50 93 ALA A C 1
ATOM 685 O O . ALA A 1 93 ? 2.443 -12.051 5.372 1.00 95.50 93 ALA A O 1
ATOM 686 N N . LEU A 1 94 ? 0.525 -10.998 5.871 1.00 96.69 94 LEU A N 1
ATOM 687 C CA . LEU A 1 94 ? -0.346 -11.976 5.214 1.00 96.69 94 LEU A CA 1
ATOM 688 C C . LEU A 1 94 ? -0.176 -11.976 3.692 1.00 96.69 94 LEU A C 1
ATOM 690 O O . LEU A 1 94 ? -0.174 -13.045 3.084 1.00 96.69 94 LEU A O 1
ATOM 694 N N . GLU A 1 95 ? 0.007 -10.810 3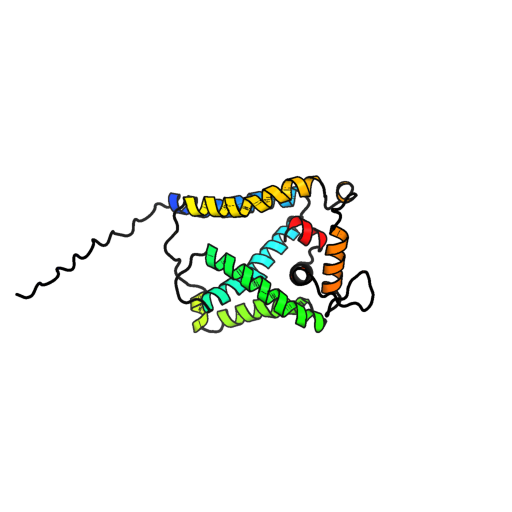.079 1.00 97.00 95 GLU A N 1
ATOM 695 C CA . GLU A 1 95 ? 0.304 -10.689 1.655 1.00 97.00 95 GLU A CA 1
ATOM 696 C C . GLU A 1 95 ? 1.585 -11.434 1.297 1.00 97.00 95 GLU A C 1
ATOM 698 O O . GLU A 1 95 ? 1.554 -12.292 0.423 1.00 97.00 95 GLU A O 1
ATOM 703 N N . VAL A 1 96 ? 2.690 -11.195 2.004 1.00 95.00 96 VAL A N 1
ATOM 704 C CA . VAL A 1 96 ? 3.950 -11.900 1.733 1.00 95.00 96 VAL A CA 1
ATOM 705 C C . VAL A 1 96 ? 3.774 -13.411 1.921 1.00 95.00 96 VAL A C 1
ATOM 707 O O . VAL A 1 96 ? 4.141 -14.192 1.043 1.00 95.00 96 VAL A O 1
ATOM 710 N N . LEU A 1 97 ? 3.144 -13.842 3.019 1.00 95.12 97 LEU A N 1
ATOM 711 C CA . LEU A 1 97 ? 2.917 -15.266 3.306 1.00 95.12 97 LEU A CA 1
ATOM 712 C C . LEU A 1 97 ? 2.035 -15.973 2.268 1.00 95.12 97 LEU A C 1
ATOM 714 O O . LEU A 1 97 ? 2.135 -17.188 2.110 1.00 95.12 97 LEU A O 1
ATOM 718 N N . THR A 1 98 ? 1.176 -15.238 1.566 1.00 96.12 98 THR A N 1
ATOM 719 C CA . THR A 1 98 ? 0.262 -15.787 0.553 1.00 96.12 98 THR A CA 1
ATOM 720 C C . THR A 1 98 ? 0.812 -15.636 -0.861 1.00 96.12 98 THR A C 1
ATOM 722 O O . THR A 1 98 ? 0.610 -16.521 -1.692 1.00 96.12 98 THR A O 1
ATOM 725 N N . TYR A 1 99 ? 1.574 -14.575 -1.126 1.00 96.69 99 TYR A N 1
ATOM 726 C CA . TYR A 1 99 ? 2.228 -14.334 -2.403 1.00 96.69 99 TYR A CA 1
ATOM 727 C C . TYR A 1 99 ? 3.279 -15.399 -2.710 1.00 96.69 99 TYR A C 1
ATOM 729 O O . TYR A 1 99 ? 3.309 -15.915 -3.822 1.00 96.69 99 TYR A O 1
ATOM 737 N N . LEU A 1 100 ? 4.110 -15.779 -1.735 1.00 94.69 100 LEU A N 1
ATOM 738 C CA . LEU A 1 100 ? 5.170 -16.773 -1.946 1.00 94.69 100 LEU A CA 1
ATOM 739 C C . LEU A 1 100 ? 4.649 -18.127 -2.462 1.00 94.69 100 LEU A C 1
ATOM 741 O O . LEU A 1 100 ? 5.115 -18.568 -3.517 1.00 94.69 100 LEU A O 1
ATOM 745 N N . PRO A 1 101 ? 3.672 -18.791 -1.808 1.00 95.88 101 PRO A N 1
ATOM 746 C CA . PRO A 1 101 ? 3.116 -20.036 -2.330 1.00 95.88 101 PRO A CA 1
ATOM 747 C C . PRO A 1 101 ? 2.326 -19.824 -3.629 1.00 95.88 101 PRO A C 1
ATOM 749 O O . PRO A 1 101 ? 2.417 -20.657 -4.528 1.00 95.88 101 PRO A O 1
ATOM 752 N N . ALA A 1 102 ? 1.602 -18.707 -3.778 1.00 96.19 102 ALA A N 1
ATOM 753 C CA . ALA A 1 102 ? 0.897 -18.376 -5.019 1.00 96.19 102 ALA A CA 1
ATOM 754 C C . ALA A 1 102 ? 1.863 -18.260 -6.210 1.00 96.19 102 ALA A C 1
ATOM 756 O O . ALA A 1 102 ? 1.614 -18.797 -7.293 1.00 96.19 102 ALA A O 1
ATOM 757 N N . ARG A 1 103 ? 3.009 -17.607 -5.996 1.00 95.56 103 ARG A N 1
ATOM 758 C CA . ARG A 1 103 ? 4.063 -17.459 -6.994 1.00 95.56 103 ARG A CA 1
ATOM 759 C C . ARG A 1 103 ? 4.738 -18.791 -7.296 1.00 95.56 103 ARG A C 1
ATOM 761 O O . ARG A 1 103 ? 4.913 -19.079 -8.481 1.00 95.56 103 ARG A O 1
ATOM 768 N N . ALA A 1 104 ? 5.054 -19.595 -6.277 1.00 94.69 104 ALA A N 1
ATOM 769 C CA . ALA A 1 104 ? 5.608 -20.942 -6.439 1.00 94.69 104 ALA A CA 1
ATOM 770 C C . ALA A 1 104 ? 4.676 -21.861 -7.250 1.00 94.69 104 ALA A C 1
ATOM 772 O O . ALA A 1 104 ? 5.141 -22.653 -8.063 1.00 94.69 104 ALA A O 1
ATOM 773 N N . ALA A 1 105 ? 3.358 -21.702 -7.095 1.00 96.12 105 ALA A N 1
ATOM 774 C CA . ALA A 1 105 ? 2.346 -22.408 -7.880 1.00 96.12 105 ALA A CA 1
ATOM 775 C C . ALA A 1 105 ? 2.148 -21.848 -9.305 1.00 96.12 105 ALA A C 1
ATOM 777 O O . ALA A 1 105 ? 1.328 -22.366 -10.059 1.00 96.12 105 ALA A O 1
ATOM 778 N N . GLY A 1 106 ? 2.857 -20.781 -9.688 1.00 95.56 106 GLY A N 1
ATOM 779 C CA . GLY A 1 106 ? 2.732 -20.156 -11.008 1.00 95.56 106 GLY A CA 1
ATOM 780 C C . GLY A 1 106 ? 1.525 -19.225 -11.173 1.00 95.56 106 GLY A C 1
ATOM 781 O O . GLY A 1 106 ? 1.279 -18.759 -12.282 1.00 95.56 106 GLY A O 1
ATOM 782 N N . VAL A 1 107 ? 0.793 -18.913 -10.097 1.00 96.81 107 VAL A N 1
ATOM 783 C CA . VAL A 1 107 ? -0.444 -18.114 -10.132 1.00 96.81 107 VAL A CA 1
ATOM 784 C C . VAL A 1 107 ? -0.298 -16.881 -9.227 1.00 96.81 107 VAL A C 1
ATOM 786 O O . VAL A 1 107 ? -0.938 -16.808 -8.181 1.00 96.81 107 VAL A O 1
ATOM 789 N N . PRO A 1 108 ? 0.536 -15.883 -9.582 1.00 94.81 108 PRO A N 1
ATOM 790 C CA . PRO A 1 108 ? 0.876 -14.769 -8.685 1.00 94.81 108 PRO A CA 1
ATOM 791 C C . PRO A 1 108 ? -0.344 -13.956 -8.220 1.00 94.81 108 PRO A C 1
ATOM 793 O O . PRO A 1 108 ? -0.378 -13.497 -7.082 1.00 94.81 108 PRO A O 1
ATOM 796 N N . LEU A 1 109 ? -1.385 -13.839 -9.052 1.00 96.94 109 LEU A N 1
ATOM 797 C CA . LEU A 1 109 ? -2.635 -13.157 -8.691 1.00 96.94 109 LEU A CA 1
ATOM 798 C C . LEU A 1 109 ? -3.463 -13.896 -7.627 1.00 96.94 109 LEU A C 1
ATOM 800 O O . LEU A 1 109 ? -4.364 -13.297 -7.042 1.00 96.94 109 LEU A O 1
ATOM 804 N N . ALA A 1 110 ? -3.150 -15.161 -7.320 1.00 96.94 110 ALA A N 1
ATOM 805 C CA . ALA A 1 110 ? -3.782 -15.880 -6.217 1.00 96.94 110 ALA A CA 1
ATOM 806 C C . ALA A 1 110 ? -3.444 -15.273 -4.843 1.00 96.94 110 ALA A C 1
ATOM 808 O O . ALA A 1 110 ? -4.117 -15.599 -3.869 1.00 96.94 110 ALA A O 1
ATOM 809 N N . VAL A 1 111 ? -2.499 -14.324 -4.758 1.00 96.38 111 VAL A N 1
ATOM 810 C CA . VAL A 1 111 ? -2.336 -13.460 -3.577 1.00 96.38 111 VAL A CA 1
ATOM 811 C C . VAL A 1 111 ? -3.650 -12.760 -3.199 1.00 96.38 111 VAL A C 1
ATOM 813 O O . VAL A 1 111 ? -3.961 -12.625 -2.025 1.00 96.38 111 VAL A O 1
ATOM 816 N N . LEU A 1 112 ? -4.519 -12.430 -4.162 1.00 97.69 112 LEU A N 1
ATOM 817 C CA . LEU A 1 112 ? -5.831 -11.838 -3.875 1.00 97.69 112 LEU A CA 1
ATOM 818 C C . LEU A 1 112 ? -6.805 -12.797 -3.175 1.00 97.69 112 LEU A C 1
ATOM 820 O O . LEU A 1 112 ? -7.843 -12.360 -2.678 1.00 97.69 112 LEU A O 1
ATOM 824 N N . ALA A 1 113 ? -6.487 -14.090 -3.081 1.00 96.94 113 ALA A N 1
ATOM 825 C CA . ALA A 1 113 ? -7.327 -15.044 -2.374 1.00 96.94 113 ALA A CA 1
ATOM 826 C C . ALA A 1 113 ? -7.472 -14.691 -0.888 1.00 96.94 113 ALA A C 1
ATOM 828 O O . ALA A 1 113 ? -8.559 -14.857 -0.340 1.00 96.94 113 ALA A O 1
ATOM 829 N N . TRP A 1 114 ? -6.431 -14.169 -0.231 1.00 97.44 114 TRP A N 1
ATOM 830 C CA . TRP A 1 114 ? -6.494 -13.868 1.202 1.00 97.44 114 TRP A CA 1
ATOM 831 C C . TRP A 1 114 ? -7.387 -12.663 1.554 1.00 97.44 114 TRP A C 1
ATOM 833 O O . TRP A 1 114 ? -8.213 -12.823 2.466 1.00 97.44 114 TRP A O 1
ATOM 843 N N . PRO A 1 115 ? -7.340 -11.493 0.869 1.00 97.56 115 PRO A N 1
ATOM 844 C CA . PRO A 1 115 ? -8.270 -10.414 1.173 1.00 97.56 115 PRO A CA 1
ATOM 845 C C . PRO A 1 115 ? -9.694 -10.823 0.799 1.00 97.56 115 PRO A C 1
ATOM 847 O O . PRO A 1 115 ? -10.611 -10.598 1.586 1.00 97.56 115 PRO A O 1
ATOM 850 N N . ILE A 1 116 ? -9.890 -11.513 -0.335 1.00 98.06 116 ILE A N 1
ATOM 851 C CA . ILE A 1 116 ? -11.209 -12.014 -0.752 1.00 98.06 116 ILE A CA 1
ATOM 852 C C . ILE A 1 116 ? -11.777 -12.973 0.299 1.00 98.06 116 ILE A C 1
ATOM 854 O O . ILE A 1 116 ? -12.907 -12.786 0.751 1.00 98.06 116 ILE A O 1
ATOM 858 N N . ALA A 1 117 ? -10.998 -13.961 0.745 1.00 97.38 117 ALA A N 1
ATOM 859 C CA . ALA A 1 117 ? -11.413 -14.900 1.784 1.00 97.38 117 ALA A CA 1
ATOM 860 C C . ALA A 1 117 ? -11.730 -14.184 3.102 1.00 97.38 117 ALA A C 1
ATOM 862 O O . ALA A 1 117 ? -12.713 -14.522 3.760 1.00 97.38 117 ALA A O 1
ATOM 863 N N . THR A 1 118 ? -10.954 -13.158 3.461 1.00 97.44 118 THR A N 1
ATOM 864 C CA . THR A 1 118 ? -11.214 -12.331 4.646 1.00 97.44 118 THR A CA 1
ATOM 865 C C . THR A 1 118 ? -12.561 -11.619 4.529 1.00 97.44 118 THR A C 1
ATOM 867 O O . THR A 1 118 ? -13.389 -11.718 5.434 1.00 97.44 118 THR A O 1
ATOM 870 N N . TYR A 1 119 ? -12.841 -10.965 3.400 1.00 97.62 119 TYR A N 1
ATOM 871 C CA . TYR A 1 119 ? -14.125 -10.300 3.182 1.00 97.62 119 TYR A CA 1
ATOM 872 C C . TYR A 1 119 ? -15.302 -11.272 3.189 1.00 97.62 119 TYR A C 1
ATOM 874 O O . TYR A 1 119 ? -16.321 -10.990 3.822 1.00 97.62 119 TYR A O 1
ATOM 882 N N . LEU A 1 120 ? -15.159 -12.432 2.547 1.00 97.19 120 LEU A N 1
ATOM 883 C CA . LEU A 1 120 ? -16.187 -13.470 2.548 1.00 97.19 120 LEU A CA 1
ATOM 884 C C . LEU A 1 120 ? -16.438 -13.997 3.962 1.00 97.19 120 LEU A C 1
ATOM 886 O O . LEU A 1 120 ? -17.584 -14.048 4.400 1.00 97.19 120 LEU A O 1
ATOM 890 N N . LEU A 1 121 ? -15.389 -14.318 4.716 1.00 96.50 121 LEU A N 1
ATOM 891 C CA . LEU A 1 121 ? -15.507 -14.830 6.078 1.00 96.50 121 LEU A CA 1
ATOM 892 C C . LEU A 1 121 ? -16.195 -13.814 7.002 1.00 96.50 121 LEU A C 1
ATOM 894 O O . LEU A 1 121 ? -17.170 -14.138 7.683 1.00 96.50 121 LEU A O 1
ATOM 898 N N . PHE A 1 122 ? -15.737 -12.562 6.988 1.00 95.19 122 PHE A N 1
ATOM 899 C CA . PHE A 1 122 ? -16.281 -11.500 7.836 1.00 95.19 122 PHE A CA 1
ATOM 900 C C . PHE A 1 122 ? -17.651 -10.988 7.367 1.00 95.19 122 PHE A C 1
ATOM 902 O O . PHE A 1 122 ? -18.394 -10.406 8.163 1.00 95.19 122 PHE A O 1
ATOM 909 N N . GLY A 1 123 ? -17.996 -11.198 6.096 1.00 94.94 123 GLY A N 1
ATOM 910 C CA . GLY A 1 123 ? -19.301 -10.888 5.521 1.00 94.94 123 GLY A CA 1
ATOM 911 C C . GLY A 1 123 ? -20.334 -11.992 5.744 1.00 94.94 123 GLY A C 1
ATOM 912 O O . GLY A 1 123 ? -21.503 -11.693 5.983 1.00 94.94 123 GLY A O 1
ATOM 913 N N . LEU A 1 124 ? -19.942 -13.265 5.724 1.00 95.62 124 LEU A N 1
ATOM 914 C CA . LEU A 1 124 ? -20.862 -14.402 5.831 1.00 95.62 124 LEU A CA 1
ATOM 915 C C . LEU A 1 124 ? -21.092 -14.849 7.278 1.00 95.62 124 LEU A C 1
ATOM 917 O O . LEU A 1 124 ? -22.216 -15.212 7.614 1.00 95.62 124 LEU A O 1
ATOM 921 N N . VAL A 1 125 ? -20.087 -14.762 8.157 1.00 95.19 125 VAL A N 1
ATOM 922 C CA . VAL A 1 125 ? -20.197 -15.228 9.549 1.00 95.19 125 VAL A CA 1
ATOM 923 C C . VAL A 1 125 ? -20.825 -14.145 10.439 1.00 95.19 125 VAL A C 1
ATOM 925 O O . VAL A 1 125 ? -20.180 -13.125 10.708 1.00 95.19 125 VAL A O 1
ATOM 928 N N . PRO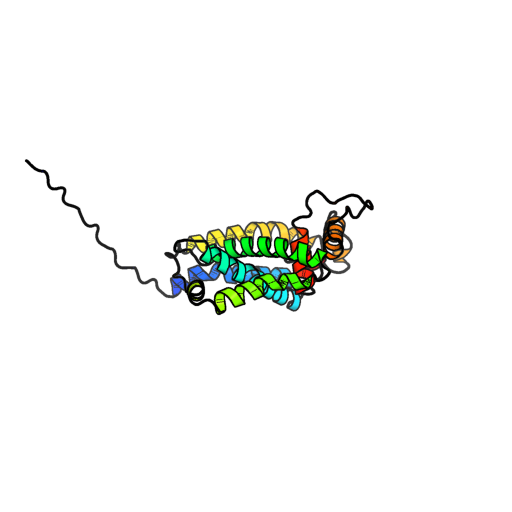 A 1 126 ? -22.044 -14.343 10.987 1.00 88.25 126 PRO A N 1
ATOM 929 C CA . PRO A 1 126 ? -22.741 -13.311 11.764 1.00 88.25 126 PRO A CA 1
ATOM 930 C C . PRO A 1 126 ? -21.949 -12.822 12.983 1.00 88.25 126 PRO A C 1
ATOM 932 O O . PRO A 1 126 ? -21.961 -11.633 13.299 1.00 88.25 126 PRO A O 1
ATOM 935 N N . GLY A 1 127 ? -21.203 -13.724 13.632 1.00 86.88 127 GLY A N 1
ATOM 936 C CA . GLY A 1 127 ? -20.346 -13.401 14.775 1.00 86.88 127 GLY A CA 1
ATOM 937 C C . GLY A 1 127 ? -19.161 -12.492 14.435 1.00 86.88 127 GLY A C 1
ATOM 938 O O . GLY A 1 127 ? -18.707 -11.756 15.307 1.00 86.88 127 GLY A O 1
ATOM 939 N N . LEU A 1 128 ? -18.692 -12.487 13.182 1.00 89.94 128 LEU A N 1
ATOM 940 C CA . LEU A 1 128 ? -17.596 -11.632 12.711 1.00 89.94 128 LEU A CA 1
ATOM 941 C C . LEU A 1 128 ? -18.094 -10.309 12.122 1.00 89.94 128 LEU A C 1
ATOM 943 O O . LEU A 1 128 ? -17.372 -9.314 12.161 1.00 89.94 128 LEU A O 1
ATOM 947 N N . ARG A 1 129 ? -19.361 -10.230 11.693 1.00 89.12 129 ARG A N 1
ATOM 948 C CA . ARG A 1 129 ? -19.975 -8.969 11.231 1.00 89.12 129 ARG A CA 1
ATOM 949 C C . ARG A 1 129 ? -19.899 -7.853 12.275 1.00 89.12 129 ARG A C 1
ATOM 951 O O . ARG A 1 129 ? -19.827 -6.678 11.930 1.00 89.12 129 ARG A O 1
ATOM 958 N N . ARG A 1 130 ? -19.876 -8.209 13.564 1.00 86.19 130 ARG A N 1
ATOM 959 C CA . ARG A 1 130 ? -19.721 -7.245 14.664 1.00 86.19 130 ARG A CA 1
ATOM 960 C C . ARG A 1 130 ? -18.355 -6.546 14.667 1.00 86.19 130 ARG A C 1
ATOM 962 O O . ARG A 1 130 ? -18.266 -5.430 15.161 1.00 86.19 130 ARG A O 1
ATOM 969 N N . VAL A 1 131 ? -17.318 -7.159 14.086 1.00 87.94 131 VAL A N 1
ATOM 970 C CA . VAL A 1 131 ? -15.954 -6.601 14.016 1.00 87.94 131 VAL A CA 1
ATOM 971 C C . VAL A 1 131 ? -15.898 -5.356 13.123 1.00 87.94 131 VAL A C 1
ATOM 973 O O . VAL A 1 131 ? -15.142 -4.422 13.390 1.00 87.94 131 VAL A O 1
ATOM 976 N N . TRP A 1 132 ? -16.784 -5.277 12.127 1.00 84.50 132 TRP A N 1
ATOM 977 C CA . TRP A 1 132 ? -16.974 -4.072 11.317 1.00 84.50 132 TRP A CA 1
ATOM 978 C C . TRP A 1 132 ? -17.509 -2.889 12.132 1.00 84.50 132 TRP A C 1
ATOM 980 O O . TRP A 1 132 ? -17.270 -1.736 11.787 1.00 84.50 132 TRP A O 1
ATOM 990 N N . ARG A 1 133 ? -18.240 -3.169 13.218 1.00 78.25 133 ARG A N 1
ATOM 991 C CA . ARG A 1 133 ? -18.973 -2.195 14.035 1.00 78.25 133 ARG A CA 1
ATOM 992 C C . ARG A 1 133 ? -18.409 -2.124 15.457 1.00 78.25 133 ARG A C 1
ATOM 994 O O . ARG A 1 133 ? -19.158 -2.263 16.422 1.00 78.25 133 ARG A O 1
ATOM 1001 N N . MET A 1 134 ? -17.100 -1.932 15.619 1.00 65.19 134 MET A N 1
ATOM 1002 C CA . MET A 1 134 ? -16.529 -1.700 16.952 1.00 65.19 134 MET A CA 1
ATOM 1003 C C . MET A 1 134 ? -16.539 -0.217 17.332 1.00 65.19 134 MET A C 1
ATOM 1005 O O . MET A 1 134 ? -16.321 0.664 16.500 1.00 65.19 134 MET A O 1
ATOM 1009 N N . ARG A 1 135 ? -16.855 0.047 18.606 1.00 62.47 135 ARG A N 1
ATOM 1010 C CA . ARG A 1 135 ? -16.946 1.398 19.164 1.00 62.47 135 ARG A CA 1
ATOM 1011 C C . ARG A 1 135 ? -15.544 2.008 19.258 1.00 62.47 135 ARG A C 1
ATOM 1013 O O . ARG A 1 135 ? -14.666 1.351 19.816 1.00 62.47 135 ARG A O 1
ATOM 1020 N N . PRO A 1 136 ? -15.339 3.241 18.763 1.00 61.84 136 PRO A N 1
ATOM 1021 C CA . PRO A 1 136 ? -14.076 3.941 18.945 1.00 61.84 136 PRO A CA 1
ATOM 1022 C C . PRO A 1 136 ? -13.729 4.024 20.432 1.00 61.84 136 PRO A C 1
ATOM 1024 O O . PRO A 1 136 ? -14.608 4.341 21.238 1.00 61.84 136 PRO A O 1
ATOM 1027 N N . ALA A 1 137 ? -12.467 3.761 20.779 1.00 68.62 137 ALA A N 1
ATOM 1028 C CA . ALA A 1 137 ? -11.936 4.099 22.095 1.00 68.62 137 ALA A CA 1
ATOM 1029 C C . ALA A 1 137 ? -12.063 5.607 22.379 1.00 68.62 137 ALA A C 1
ATOM 1031 O O . ALA A 1 137 ? -12.326 6.413 21.474 1.00 68.62 137 ALA A O 1
ATOM 1032 N N . ASP A 1 138 ? -11.840 5.984 23.638 1.00 66.94 138 ASP A N 1
ATOM 1033 C CA . ASP A 1 138 ? -11.784 7.384 24.041 1.00 66.94 138 ASP A CA 1
ATOM 1034 C C . ASP A 1 138 ? -10.826 8.171 23.141 1.00 66.94 138 ASP A C 1
ATOM 1036 O O . ASP A 1 138 ? -9.711 7.750 22.821 1.00 66.94 138 ASP A O 1
ATOM 1040 N N . ARG A 1 139 ? -11.309 9.318 22.656 1.00 68.31 139 ARG A N 1
ATOM 1041 C CA . ARG A 1 139 ? -10.589 10.102 21.653 1.00 68.31 139 ARG A CA 1
ATOM 1042 C C . ARG A 1 139 ? -9.383 10.780 22.286 1.00 68.31 139 ARG A C 1
ATOM 1044 O O . ARG A 1 139 ? -9.530 11.574 23.216 1.00 68.31 139 ARG A O 1
ATOM 1051 N N . LEU A 1 140 ? -8.215 10.533 21.698 1.00 75.88 140 LEU A N 1
ATOM 1052 C CA . LEU A 1 140 ? -6.966 11.192 22.064 1.00 75.88 140 LEU A CA 1
ATOM 1053 C C . LEU A 1 140 ? -7.082 12.729 21.941 1.00 75.88 140 LEU A C 1
ATOM 1055 O O . LEU A 1 140 ? -7.918 13.249 21.185 1.00 75.88 140 LEU A O 1
ATOM 1059 N N . PRO A 1 141 ? -6.270 13.491 22.695 1.00 81.75 141 PRO A N 1
ATOM 1060 C CA . PRO A 1 141 ? -6.176 14.938 22.538 1.00 81.75 141 PRO A CA 1
ATOM 1061 C C . PRO A 1 141 ? -5.846 15.342 21.093 1.00 81.75 141 PRO A C 1
ATOM 1063 O O . PRO A 1 141 ? -5.076 14.668 20.416 1.00 81.75 141 PRO A O 1
ATOM 1066 N N . VAL A 1 142 ? -6.390 16.474 20.628 1.00 83.12 142 VAL A N 1
ATOM 1067 C CA . VAL A 1 142 ? -6.209 16.955 19.241 1.00 83.12 142 VAL A CA 1
ATOM 1068 C C . VAL A 1 142 ? -4.727 17.088 18.880 1.00 83.12 142 VAL A C 1
ATOM 1070 O O . VAL A 1 142 ? -4.311 16.606 17.831 1.00 83.12 142 VAL A O 1
ATOM 1073 N N . TRP A 1 143 ? -3.920 17.673 19.773 1.00 84.56 143 TRP A N 1
ATOM 1074 C CA . TRP A 1 143 ? -2.484 17.880 19.556 1.00 84.56 143 TRP A CA 1
ATOM 1075 C C . TRP A 1 143 ? -1.732 16.573 19.267 1.00 84.56 143 TRP A C 1
ATOM 1077 O O . TRP A 1 143 ? -0.797 16.569 18.471 1.00 84.56 143 TRP A O 1
ATOM 1087 N N . PHE A 1 144 ? -2.177 15.454 19.845 1.00 85.88 144 PHE A N 1
ATOM 1088 C CA . PHE A 1 144 ? -1.546 14.153 19.649 1.00 85.88 144 PHE A CA 1
ATOM 1089 C C . PHE A 1 144 ? -1.643 13.696 18.188 1.00 85.88 144 PHE A C 1
ATOM 1091 O O . PHE A 1 144 ? -0.684 13.159 17.644 1.00 85.88 144 PHE A O 1
ATOM 1098 N N . SER A 1 145 ? -2.770 13.969 17.518 1.00 84.19 145 SER A N 1
ATOM 1099 C CA . SER A 1 145 ? -2.961 13.612 16.101 1.00 84.19 145 SER A CA 1
ATOM 1100 C C . SER A 1 145 ? -2.039 14.417 15.181 1.00 84.19 145 SER A C 1
ATOM 1102 O O . SER A 1 145 ? -1.524 13.884 14.200 1.00 84.19 145 SER A O 1
ATOM 1104 N N . TRP A 1 146 ? -1.776 15.681 15.523 1.00 89.69 146 TRP A N 1
ATOM 1105 C CA . TRP A 1 146 ? -0.833 16.536 14.799 1.00 89.69 146 TRP A CA 1
ATOM 1106 C C . TRP A 1 146 ? 0.613 16.088 14.989 1.00 89.69 146 TRP A C 1
ATOM 1108 O O . TRP A 1 146 ? 1.332 15.951 14.004 1.00 89.69 146 TRP A O 1
ATOM 1118 N N . VAL A 1 147 ? 1.019 15.799 16.229 1.00 90.25 147 VAL A N 1
ATOM 1119 C CA . VAL A 1 147 ? 2.370 15.299 16.525 1.00 90.25 147 VAL A CA 1
ATOM 1120 C C . VAL A 1 147 ? 2.618 13.964 15.830 1.00 90.25 147 VAL A C 1
ATOM 1122 O O . VAL A 1 147 ? 3.636 13.814 15.163 1.00 90.25 147 VAL A O 1
ATOM 1125 N N . LEU A 1 148 ? 1.676 13.020 15.919 1.00 86.88 148 LEU A N 1
ATOM 1126 C CA . LEU A 1 148 ? 1.822 11.707 15.291 1.00 86.88 148 LEU A CA 1
ATOM 1127 C C . LEU A 1 148 ? 1.898 11.809 13.762 1.00 86.88 148 LEU A C 1
ATOM 1129 O O . LEU A 1 148 ? 2.737 11.160 13.145 1.00 86.88 148 LEU A O 1
ATOM 1133 N N . THR A 1 149 ? 1.066 12.662 13.156 1.00 88.44 149 THR A N 1
ATOM 1134 C CA . THR A 1 149 ? 1.108 12.901 11.706 1.00 88.44 149 THR A CA 1
ATOM 1135 C C . THR A 1 149 ? 2.423 13.554 11.291 1.00 88.44 149 THR A C 1
ATOM 1137 O O . THR A 1 149 ? 3.039 13.118 10.324 1.00 88.44 149 THR A O 1
ATOM 1140 N N . GLY A 1 150 ? 2.884 14.566 12.031 1.00 89.62 150 GLY A N 1
ATOM 1141 C CA . GLY A 1 150 ? 4.166 15.220 11.775 1.00 89.62 150 GLY A CA 1
ATOM 1142 C C . GLY A 1 150 ? 5.337 14.244 11.876 1.00 89.62 150 GLY A C 1
ATOM 1143 O O . GLY A 1 150 ? 6.188 14.222 10.992 1.00 89.62 150 GLY A O 1
ATOM 1144 N N . LEU A 1 151 ? 5.334 13.381 12.895 1.00 90.44 151 LEU A N 1
ATOM 1145 C CA . LEU A 1 151 ? 6.356 12.354 13.087 1.00 90.44 151 LEU A CA 1
ATOM 1146 C C . LEU A 1 151 ? 6.350 11.313 11.958 1.00 90.44 151 LEU A C 1
ATOM 1148 O O . LEU A 1 151 ? 7.416 10.903 11.516 1.00 90.44 151 LEU A O 1
ATOM 1152 N N . ALA A 1 152 ? 5.171 10.924 11.461 1.00 86.56 152 ALA A N 1
ATOM 1153 C CA . ALA A 1 152 ? 5.042 10.015 10.322 1.00 86.56 152 ALA A CA 1
ATOM 1154 C C . ALA A 1 152 ? 5.487 10.662 8.995 1.00 86.56 152 ALA A C 1
ATOM 1156 O O . ALA A 1 152 ? 6.108 10.004 8.165 1.00 86.56 152 ALA A O 1
ATOM 1157 N N . CYS A 1 153 ? 5.203 11.953 8.797 1.00 88.44 153 CYS A N 1
ATOM 1158 C CA . CYS A 1 153 ? 5.573 12.674 7.575 1.00 88.44 153 CYS A CA 1
ATOM 1159 C C . CYS A 1 153 ? 7.053 13.054 7.531 1.00 88.44 153 CYS A C 1
ATOM 1161 O O . CYS A 1 153 ? 7.623 13.124 6.448 1.00 88.44 153 CYS A O 1
ATOM 1163 N N . TYR A 1 154 ? 7.674 13.315 8.684 1.00 90.50 154 TYR A N 1
ATOM 1164 C CA . TYR A 1 154 ? 9.060 13.769 8.765 1.00 90.50 154 TYR A CA 1
ATOM 1165 C C . TYR A 1 154 ? 10.048 12.884 7.987 1.00 90.50 154 TYR A C 1
ATOM 1167 O O . TYR A 1 154 ? 10.725 13.430 7.118 1.00 90.50 154 TYR A O 1
ATOM 1175 N N . PRO A 1 155 ? 10.134 11.555 8.207 1.00 84.31 155 PRO A N 1
ATOM 1176 C CA . PRO A 1 155 ? 11.084 10.723 7.472 1.00 84.31 155 PRO A CA 1
ATOM 1177 C C . PRO A 1 155 ? 10.759 10.664 5.976 1.00 84.31 155 PRO A C 1
ATOM 1179 O O . PRO A 1 155 ? 11.678 10.685 5.161 1.00 84.31 155 PRO A O 1
ATOM 1182 N N . ALA A 1 156 ? 9.474 10.652 5.604 1.00 83.06 156 ALA A N 1
ATOM 1183 C CA . ALA A 1 156 ? 9.063 10.661 4.203 1.00 83.06 156 ALA A CA 1
ATOM 1184 C C . ALA A 1 156 ? 9.527 11.947 3.504 1.00 83.06 156 ALA A C 1
ATOM 1186 O O . ALA A 1 156 ? 10.163 11.889 2.462 1.00 83.06 156 ALA A O 1
ATOM 1187 N N . ILE A 1 157 ? 9.282 13.111 4.107 1.00 86.19 157 ILE A N 1
ATOM 1188 C CA . ILE A 1 157 ? 9.656 14.415 3.546 1.00 86.19 157 ILE A CA 1
ATOM 1189 C C . ILE A 1 157 ? 11.179 14.591 3.533 1.00 86.19 157 ILE A C 1
ATOM 1191 O O . ILE A 1 157 ? 11.746 14.987 2.514 1.00 86.19 157 ILE A O 1
ATOM 1195 N N . TRP A 1 158 ? 11.840 14.282 4.651 1.00 87.69 158 TRP A N 1
ATOM 1196 C CA . TRP A 1 158 ? 13.283 14.452 4.819 1.00 87.69 158 TRP A CA 1
ATOM 1197 C C . TRP A 1 158 ? 14.079 13.614 3.820 1.00 87.69 1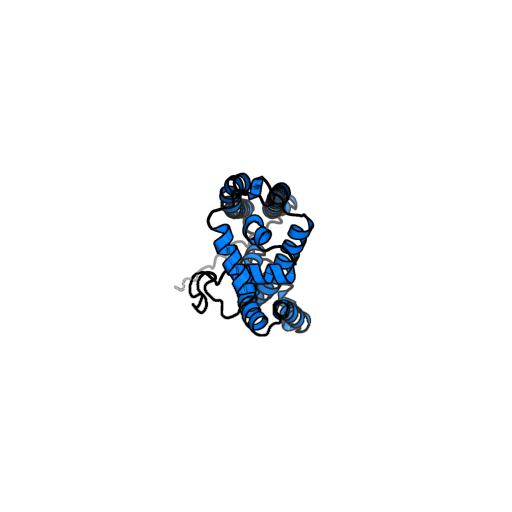58 TRP A C 1
ATOM 1199 O O . TRP A 1 158 ? 15.047 14.103 3.243 1.00 87.69 158 TRP A O 1
ATOM 1209 N N . SER A 1 159 ? 13.653 12.371 3.588 1.00 81.12 159 SER A N 1
ATOM 1210 C CA . SER A 1 159 ? 14.333 11.460 2.668 1.00 81.12 159 SER A CA 1
ATOM 1211 C C . SER A 1 159 ? 13.909 11.683 1.216 1.00 81.12 159 SER A C 1
ATOM 1213 O O . SER A 1 159 ? 14.760 11.690 0.331 1.00 81.12 159 SER A O 1
ATOM 1215 N N . ALA A 1 160 ? 12.617 11.901 0.941 1.00 84.12 160 ALA A N 1
ATOM 1216 C CA . ALA A 1 160 ? 12.116 11.933 -0.431 1.00 84.12 160 ALA A CA 1
ATOM 1217 C C . ALA A 1 160 ? 12.482 13.214 -1.188 1.00 84.12 160 ALA A C 1
ATOM 1219 O O . ALA A 1 160 ? 12.771 13.134 -2.377 1.00 84.12 160 ALA A O 1
ATOM 1220 N N . ILE A 1 161 ? 12.524 14.383 -0.536 1.00 84.00 161 ILE A N 1
ATOM 1221 C CA . ILE A 1 161 ? 12.875 15.647 -1.212 1.00 84.00 161 ILE A CA 1
ATOM 1222 C C . ILE A 1 161 ? 14.268 15.594 -1.867 1.00 84.00 161 ILE A C 1
ATOM 1224 O O . ILE A 1 161 ? 14.345 15.772 -3.086 1.00 84.00 161 ILE A O 1
ATOM 1228 N N . PRO A 1 162 ? 15.370 15.346 -1.129 1.00 84.81 162 PRO A N 1
ATOM 1229 C CA . PRO A 1 162 ? 16.697 15.300 -1.740 1.00 84.81 162 PRO A CA 1
ATOM 1230 C C . PRO A 1 162 ? 16.829 14.121 -2.707 1.00 84.81 162 PRO A C 1
ATOM 1232 O O . PRO A 1 162 ? 17.473 14.236 -3.749 1.00 84.81 162 PRO A O 1
ATOM 1235 N N . PHE A 1 163 ? 16.184 12.997 -2.395 1.00 86.25 163 PHE A N 1
ATOM 1236 C CA . PHE A 1 163 ? 16.265 11.801 -3.216 1.00 86.25 163 PHE A CA 1
ATOM 1237 C C . PHE A 1 163 ? 15.574 11.969 -4.572 1.00 86.25 163 PHE A C 1
ATOM 1239 O O . PHE A 1 163 ? 16.140 11.576 -5.589 1.00 86.25 163 PHE A O 1
ATOM 1246 N N . TYR A 1 164 ? 14.385 12.575 -4.621 1.00 85.50 164 TYR A N 1
ATOM 1247 C CA . TYR A 1 164 ? 13.633 12.746 -5.869 1.00 85.50 164 TYR A CA 1
ATOM 1248 C C . TYR A 1 164 ? 14.247 13.831 -6.746 1.00 85.50 164 TYR A C 1
ATOM 1250 O O . TYR A 1 164 ? 14.248 13.688 -7.966 1.00 85.50 164 TYR A O 1
ATOM 1258 N N . ALA A 1 165 ? 14.838 14.863 -6.134 1.00 82.50 165 ALA A N 1
ATOM 1259 C CA . ALA A 1 165 ? 15.592 15.882 -6.854 1.00 82.50 165 ALA A CA 1
ATOM 1260 C C . ALA A 1 165 ? 16.812 15.299 -7.592 1.00 82.50 165 ALA A C 1
ATOM 1262 O O . ALA A 1 165 ? 17.167 15.788 -8.662 1.00 82.50 165 ALA A O 1
ATOM 1263 N N . GLY A 1 166 ? 17.441 14.256 -7.035 1.00 82.81 166 GLY A N 1
ATOM 1264 C CA . GLY A 1 166 ? 18.607 13.597 -7.631 1.00 82.81 166 GLY A CA 1
ATOM 1265 C C . GLY A 1 166 ? 18.294 12.443 -8.589 1.00 82.81 166 GLY A C 1
ATOM 1266 O O . GLY A 1 166 ? 19.125 12.136 -9.437 1.00 82.81 166 GLY A O 1
ATOM 1267 N N . HIS A 1 167 ? 17.123 11.802 -8.474 1.00 85.88 167 HIS A N 1
ATOM 1268 C CA . HIS A 1 167 ? 16.822 10.547 -9.177 1.00 85.88 167 HIS A CA 1
ATOM 1269 C C . HIS A 1 167 ? 15.415 10.565 -9.787 1.00 85.88 167 HIS A C 1
ATOM 1271 O O . HIS A 1 167 ? 14.423 10.244 -9.121 1.00 85.88 167 HIS A O 1
ATOM 1277 N N . GLY A 1 168 ? 15.308 10.931 -11.066 1.00 84.31 168 GLY A N 1
ATOM 1278 C CA . GLY A 1 168 ? 14.030 10.974 -11.779 1.00 84.31 168 GLY A CA 1
ATOM 1279 C C . GLY A 1 168 ? 13.556 9.611 -12.290 1.00 84.31 168 GLY A C 1
ATOM 1280 O O . GLY A 1 168 ? 14.353 8.703 -12.508 1.00 84.31 168 GLY A O 1
ATOM 1281 N N . LEU A 1 169 ? 12.245 9.489 -12.533 1.00 85.81 169 LEU A N 1
ATOM 1282 C CA . LEU A 1 169 ? 11.647 8.299 -13.161 1.00 85.81 169 LEU A CA 1
ATOM 1283 C C . LEU A 1 169 ? 11.801 8.274 -14.690 1.00 85.81 169 LEU A C 1
ATOM 1285 O O . LEU A 1 169 ? 11.654 7.228 -15.310 1.00 85.81 169 LEU A O 1
ATOM 1289 N N . SER A 1 170 ? 12.076 9.418 -15.318 1.00 84.75 170 SER A N 1
ATOM 1290 C CA . SER A 1 170 ? 12.136 9.544 -16.777 1.00 84.75 170 SER A CA 1
ATOM 1291 C C . SER A 1 170 ? 13.390 10.286 -17.222 1.00 84.75 170 SER A C 1
ATOM 1293 O O . SER A 1 170 ? 13.936 11.115 -16.490 1.00 84.75 170 SER A O 1
ATOM 1295 N N . TYR A 1 171 ? 13.842 9.994 -18.439 1.00 84.75 171 TYR A N 1
ATOM 1296 C CA . TYR A 1 171 ? 14.995 10.656 -19.042 1.00 84.75 171 TYR A CA 1
ATOM 1297 C C . TYR A 1 171 ? 14.720 12.166 -19.218 1.00 84.75 171 TYR A C 1
ATOM 1299 O O . TYR A 1 171 ? 13.601 12.525 -19.591 1.00 84.75 171 TYR A O 1
ATOM 1307 N N . PRO A 1 172 ? 15.696 13.066 -18.979 1.00 85.94 172 PRO A N 1
ATOM 1308 C CA . PRO A 1 172 ? 17.097 12.801 -18.627 1.00 85.94 172 PRO A CA 1
ATOM 1309 C C . PRO A 1 172 ? 17.349 12.584 -17.130 1.00 85.94 172 PRO A C 1
ATOM 1311 O O . PRO A 1 172 ? 18.435 12.157 -16.758 1.00 85.94 172 PRO A O 1
ATOM 1314 N N . ALA A 1 173 ? 16.370 12.841 -16.264 1.00 84.00 173 ALA A N 1
ATOM 1315 C CA . ALA A 1 173 ? 16.547 12.747 -14.815 1.00 84.00 173 ALA A CA 1
ATOM 1316 C C . ALA A 1 173 ? 16.800 11.307 -14.317 1.00 84.00 173 ALA A C 1
ATOM 1318 O O . ALA A 1 173 ? 17.360 11.124 -13.240 1.00 84.00 173 ALA A O 1
ATOM 1319 N N . SER A 1 174 ? 16.438 10.288 -15.102 1.00 83.88 174 SER A N 1
ATOM 1320 C CA . SER A 1 174 ? 16.778 8.883 -14.840 1.00 83.88 174 SER A CA 1
ATOM 1321 C C . SER A 1 174 ? 18.174 8.463 -15.328 1.00 83.88 174 SER A C 1
ATOM 1323 O O . SER A 1 174 ? 18.558 7.314 -15.133 1.00 83.88 174 SER A O 1
ATOM 1325 N N . ALA A 1 175 ? 18.954 9.358 -15.953 1.00 85.75 175 ALA A N 1
ATOM 1326 C CA . ALA A 1 175 ? 20.274 9.029 -16.507 1.00 85.75 175 ALA A CA 1
ATOM 1327 C C . ALA A 1 175 ? 21.361 8.791 -15.439 1.00 85.75 175 ALA A C 1
ATOM 1329 O O . ALA A 1 175 ? 22.417 8.249 -15.753 1.00 85.75 175 ALA A O 1
ATOM 1330 N N . SER A 1 176 ? 21.103 9.177 -14.188 1.00 83.75 176 SER A N 1
ATOM 1331 C CA . SER A 1 176 ? 21.969 8.915 -13.036 1.00 83.75 176 SER A CA 1
ATOM 1332 C C . SER A 1 176 ? 21.140 8.260 -11.929 1.00 83.75 176 SER A C 1
ATOM 1334 O O . SER A 1 176 ? 20.773 8.934 -10.966 1.00 83.75 176 SER A O 1
ATOM 1336 N N . PRO A 1 177 ? 20.763 6.976 -12.074 1.00 83.81 177 PRO A N 1
ATOM 1337 C CA . PRO A 1 177 ? 19.978 6.294 -11.057 1.00 83.81 177 PRO A CA 1
ATOM 1338 C C . PRO A 1 177 ? 20.763 6.170 -9.750 1.00 83.81 177 PRO A C 1
ATOM 1340 O O . PRO A 1 177 ? 21.995 6.178 -9.740 1.00 83.81 177 PRO A O 1
ATOM 1343 N N . TYR A 1 178 ? 20.039 6.012 -8.642 1.00 87.62 178 TYR A N 1
ATOM 1344 C CA . TYR A 1 178 ? 20.663 5.688 -7.364 1.00 87.62 178 TYR A CA 1
ATOM 1345 C C . TYR A 1 178 ? 21.463 4.391 -7.510 1.00 87.62 178 TYR A C 1
ATOM 1347 O O . TYR A 1 178 ? 21.001 3.457 -8.169 1.00 87.62 178 TYR A O 1
ATOM 1355 N N . VAL A 1 179 ? 22.649 4.334 -6.904 1.00 89.88 179 VAL A N 1
ATOM 1356 C CA . VAL A 1 179 ? 23.620 3.251 -7.132 1.00 89.88 179 VAL A CA 1
ATOM 1357 C C . VAL A 1 179 ? 23.043 1.857 -6.858 1.00 89.88 179 VAL A C 1
ATOM 1359 O O . VAL A 1 179 ? 23.335 0.925 -7.604 1.00 89.88 179 VAL A O 1
ATOM 1362 N N . ASP A 1 180 ? 22.140 1.732 -5.882 1.00 89.56 180 ASP A N 1
ATOM 1363 C CA . ASP A 1 180 ? 21.520 0.449 -5.528 1.00 89.56 180 ASP A CA 1
ATOM 1364 C C . ASP A 1 180 ? 20.212 0.164 -6.289 1.00 89.56 180 ASP A C 1
ATOM 1366 O O . ASP A 1 180 ? 19.620 -0.904 -6.123 1.00 89.56 180 ASP A O 1
ATOM 1370 N N . LEU A 1 181 ? 19.723 1.084 -7.133 1.00 88.94 181 LEU A N 1
ATOM 1371 C CA . LEU A 1 181 ? 18.474 0.881 -7.882 1.00 88.94 181 LEU A CA 1
ATOM 1372 C C . LEU A 1 181 ? 18.510 -0.407 -8.726 1.00 88.94 181 LEU A C 1
ATOM 1374 O O . LEU A 1 181 ? 17.577 -1.206 -8.601 1.00 88.94 181 LEU A O 1
ATOM 1378 N N . PRO A 1 182 ? 19.542 -0.659 -9.561 1.00 90.12 182 PRO A N 1
ATOM 1379 C CA . PRO A 1 182 ? 19.579 -1.871 -10.376 1.00 90.12 182 PRO A CA 1
ATOM 1380 C C . PRO A 1 182 ? 19.614 -3.137 -9.517 1.00 90.12 182 PRO A C 1
ATOM 1382 O O . PRO A 1 182 ? 18.998 -4.140 -9.877 1.00 90.12 182 PRO A O 1
ATOM 1385 N N . TYR A 1 183 ? 20.279 -3.071 -8.359 1.00 90.69 183 TYR A N 1
ATOM 1386 C CA . TYR A 1 183 ? 20.328 -4.166 -7.398 1.00 90.69 183 TYR A CA 1
ATOM 1387 C C . TYR A 1 183 ? 18.923 -4.510 -6.893 1.00 90.69 183 TYR A C 1
ATOM 1389 O O . TYR A 1 183 ? 18.458 -5.627 -7.112 1.00 90.69 183 TYR A O 1
ATOM 1397 N N . TYR A 1 184 ? 18.187 -3.551 -6.326 1.00 91.94 184 TYR A N 1
ATOM 1398 C CA . TYR A 1 184 ? 16.836 -3.815 -5.821 1.00 91.94 184 TYR A CA 1
ATOM 1399 C C . TYR A 1 184 ? 15.852 -4.236 -6.918 1.00 91.94 184 TYR A C 1
ATOM 1401 O O . TYR A 1 184 ? 15.050 -5.144 -6.700 1.00 91.94 184 TYR A O 1
ATOM 1409 N N . LEU A 1 185 ? 15.929 -3.638 -8.112 1.00 93.19 185 LEU A N 1
ATOM 1410 C CA . LEU A 1 185 ? 15.098 -4.052 -9.246 1.00 93.19 185 LEU A CA 1
ATOM 1411 C C . LEU A 1 185 ? 15.388 -5.489 -9.683 1.00 93.19 185 LEU A C 1
ATOM 1413 O O . LEU A 1 185 ? 14.447 -6.214 -10.004 1.00 93.19 185 LEU A O 1
ATOM 1417 N N . SER A 1 186 ? 16.653 -5.919 -9.659 1.00 92.94 186 SER A N 1
ATOM 1418 C CA . SER A 1 186 ? 17.013 -7.304 -9.976 1.00 92.94 186 SER A CA 1
ATOM 1419 C C . SER A 1 186 ? 16.419 -8.293 -8.969 1.00 92.94 186 SER A C 1
ATOM 1421 O O . SER A 1 186 ? 15.895 -9.324 -9.378 1.00 92.94 186 SER A O 1
ATOM 1423 N N . LEU A 1 187 ? 16.392 -7.949 -7.674 1.00 93.38 187 LEU A N 1
ATOM 1424 C CA . LEU A 1 187 ? 15.791 -8.794 -6.638 1.00 93.38 187 LEU A CA 1
ATOM 1425 C C . LEU A 1 187 ? 14.262 -8.840 -6.736 1.00 93.38 187 LEU A C 1
ATOM 1427 O O . LEU A 1 187 ? 13.664 -9.901 -6.565 1.00 93.38 187 LEU A O 1
ATOM 1431 N N . ILE A 1 188 ? 13.617 -7.710 -7.045 1.00 94.81 188 ILE A N 1
ATOM 1432 C CA . ILE A 1 188 ? 12.169 -7.680 -7.294 1.00 94.81 188 ILE A CA 1
ATOM 1433 C C . ILE A 1 188 ? 11.834 -8.497 -8.541 1.00 94.81 188 ILE A C 1
ATOM 1435 O O . ILE A 1 188 ? 10.891 -9.284 -8.515 1.00 94.81 188 ILE A O 1
ATOM 1439 N N . GLY A 1 189 ? 12.606 -8.343 -9.620 1.00 93.75 189 GLY A N 1
ATOM 1440 C CA . GLY A 1 189 ? 12.480 -9.158 -10.825 1.00 93.75 189 GLY A CA 1
ATOM 1441 C C . GLY A 1 189 ? 12.608 -10.644 -10.504 1.00 93.75 189 GLY A C 1
ATOM 1442 O O . GLY A 1 189 ? 11.730 -11.427 -10.858 1.00 93.75 189 GLY A O 1
ATOM 1443 N N . GLU A 1 190 ? 13.632 -11.021 -9.744 1.00 93.31 190 GLU A N 1
ATOM 1444 C CA . GLU A 1 190 ? 13.841 -12.404 -9.337 1.00 93.31 190 GLU A CA 1
ATOM 1445 C C . GLU A 1 190 ? 12.644 -12.955 -8.564 1.00 93.31 190 GLU A C 1
ATOM 1447 O O . GLU A 1 190 ? 12.074 -13.961 -8.963 1.00 93.31 190 GLU A O 1
ATOM 1452 N N . VAL A 1 191 ? 12.166 -12.264 -7.529 1.00 93.56 191 VAL A N 1
ATOM 1453 C CA . VAL A 1 191 ? 11.007 -12.717 -6.742 1.00 93.56 191 VAL A CA 1
ATOM 1454 C C . VAL A 1 191 ? 9.709 -12.725 -7.566 1.00 93.56 191 VAL A C 1
ATOM 1456 O O . VAL A 1 191 ? 8.844 -13.582 -7.363 1.00 93.56 191 VAL A O 1
ATOM 1459 N N . LYS A 1 192 ? 9.566 -11.824 -8.549 1.00 94.62 192 LYS A N 1
ATOM 1460 C CA . LYS A 1 192 ? 8.438 -11.844 -9.494 1.00 94.62 192 LYS A CA 1
ATOM 1461 C C . LYS A 1 192 ? 8.465 -13.059 -10.413 1.00 94.62 192 LYS A C 1
ATOM 1463 O O . LYS A 1 192 ? 7.395 -13.448 -10.889 1.00 94.62 192 LYS A O 1
ATOM 1468 N N . HIS A 1 193 ? 9.626 -13.667 -10.656 1.00 92.44 193 HIS A N 1
ATOM 1469 C CA . HIS A 1 193 ? 9.807 -14.718 -11.657 1.00 92.44 193 HIS A CA 1
ATOM 1470 C C . HIS A 1 193 ? 10.218 -16.087 -11.087 1.00 92.44 193 HIS A C 1
ATOM 1472 O O . HIS A 1 193 ? 9.847 -17.093 -11.691 1.00 92.44 193 HIS A O 1
ATOM 1478 N N . HIS A 1 194 ? 10.810 -16.171 -9.900 1.00 90.56 194 HIS A N 1
ATOM 1479 C CA . HIS A 1 194 ? 11.350 -17.402 -9.324 1.00 90.56 194 HIS A CA 1
ATOM 1480 C C . HIS A 1 194 ? 11.091 -17.487 -7.817 1.00 90.56 194 HIS A C 1
ATOM 1482 O O . HIS A 1 194 ? 11.316 -16.539 -7.069 1.00 90.56 194 HIS A O 1
ATOM 1488 N N . ILE A 1 195 ? 10.621 -18.655 -7.371 1.00 89.75 195 ILE A N 1
ATOM 1489 C CA . ILE A 1 195 ? 10.536 -19.039 -5.958 1.00 89.75 195 ILE A CA 1
ATOM 1490 C C . ILE A 1 195 ? 10.994 -20.504 -5.854 1.00 89.75 195 ILE A C 1
ATOM 1492 O O . ILE A 1 195 ? 10.388 -21.351 -6.515 1.00 89.75 195 ILE A O 1
ATOM 1496 N N . PRO A 1 196 ? 12.019 -20.827 -5.038 1.00 89.25 196 PRO A N 1
ATOM 1497 C CA . PRO A 1 196 ? 12.819 -19.911 -4.212 1.00 89.25 196 PRO A CA 1
ATOM 1498 C C . PRO A 1 196 ? 13.687 -18.954 -5.057 1.00 89.25 196 PRO A C 1
ATOM 1500 O O . PRO A 1 196 ? 14.108 -19.340 -6.147 1.00 89.25 196 PRO A O 1
ATOM 1503 N N . PRO A 1 197 ? 13.949 -17.722 -4.577 1.00 90.06 197 PRO A N 1
ATOM 1504 C CA . PRO A 1 197 ? 14.736 -16.747 -5.325 1.00 90.06 197 PRO A CA 1
ATOM 1505 C C . PRO A 1 197 ? 16.227 -17.111 -5.347 1.00 90.06 197 PRO A C 1
ATOM 1507 O O . PRO A 1 197 ? 16.777 -17.618 -4.361 1.00 90.06 197 PRO A O 1
ATOM 1510 N N . GLN A 1 198 ? 16.890 -16.815 -6.461 1.00 91.38 198 GLN A N 1
ATOM 1511 C CA . GLN A 1 198 ? 18.328 -16.979 -6.657 1.00 91.38 198 GLN A CA 1
ATOM 1512 C C . GLN A 1 198 ? 19.054 -15.631 -6.627 1.00 91.38 198 GLN A C 1
ATOM 1514 O O . GLN A 1 198 ? 18.455 -14.569 -6.779 1.00 91.38 198 GLN A O 1
ATOM 1519 N N . PHE A 1 199 ? 20.361 -15.647 -6.388 1.00 90.25 199 PHE A N 1
ATOM 1520 C CA . PHE A 1 199 ? 21.163 -14.437 -6.464 1.00 90.25 199 PHE A CA 1
ATOM 1521 C C . PHE A 1 199 ? 21.246 -13.985 -7.933 1.00 90.25 199 PHE A C 1
ATOM 1523 O O . PHE A 1 199 ? 21.780 -14.734 -8.752 1.00 90.25 199 PHE A O 1
ATOM 1530 N N . PRO A 1 200 ? 20.762 -12.782 -8.306 1.00 86.81 200 PRO A N 1
ATOM 1531 C CA . PRO A 1 200 ? 20.628 -12.408 -9.721 1.00 86.81 200 PRO A CA 1
ATOM 1532 C C . PRO A 1 200 ? 21.948 -12.368 -10.499 1.00 86.81 200 PRO A C 1
ATOM 1534 O O . PRO A 1 200 ? 21.946 -12.419 -11.727 1.00 86.81 200 PRO A O 1
ATOM 1537 N N . PHE A 1 201 ? 23.076 -12.263 -9.794 1.00 86.12 201 PHE A N 1
ATOM 1538 C CA . PHE A 1 201 ? 24.409 -12.154 -10.386 1.00 86.12 201 PHE A CA 1
ATOM 1539 C C . PHE A 1 201 ? 25.160 -13.491 -10.446 1.00 86.12 201 PHE A C 1
ATOM 1541 O O . PHE A 1 201 ? 26.212 -13.560 -11.076 1.00 86.12 201 PHE A O 1
ATOM 1548 N N . GLU A 1 202 ? 24.638 -14.552 -9.819 1.00 87.44 202 GLU A N 1
ATOM 1549 C CA . GLU A 1 202 ? 25.286 -15.866 -9.763 1.00 87.44 202 GLU A CA 1
ATOM 1550 C C . GLU A 1 202 ? 24.253 -16.992 -9.882 1.00 87.44 202 GLU A C 1
ATOM 1552 O O . GLU A 1 202 ? 23.487 -17.277 -8.960 1.00 87.44 202 GLU A O 1
ATOM 1557 N N . ALA A 1 203 ? 24.253 -17.673 -11.029 1.00 85.81 203 ALA A N 1
ATOM 1558 C CA . ALA A 1 203 ? 23.298 -18.738 -11.311 1.00 85.81 203 ALA A CA 1
ATOM 1559 C C . ALA A 1 203 ? 23.395 -19.889 -10.293 1.00 85.81 203 ALA A C 1
ATOM 1561 O O . ALA A 1 203 ? 24.479 -20.391 -9.994 1.00 85.81 203 ALA A O 1
ATOM 1562 N N . GLY A 1 204 ? 22.241 -20.341 -9.795 1.00 86.06 204 GLY A N 1
ATOM 1563 C CA . GLY A 1 204 ? 22.149 -21.464 -8.859 1.00 86.06 204 GLY A CA 1
ATOM 1564 C C . GLY A 1 204 ? 22.500 -21.134 -7.404 1.00 86.06 204 GLY A C 1
ATOM 1565 O O . GLY A 1 204 ? 22.316 -21.998 -6.547 1.00 86.06 204 GLY A O 1
ATOM 1566 N N . GLN A 1 205 ? 22.946 -19.912 -7.095 1.00 90.81 205 GLN A N 1
ATOM 1567 C CA . GLN A 1 205 ? 23.143 -19.481 -5.710 1.00 90.81 205 GLN A CA 1
ATOM 1568 C C . GLN A 1 205 ? 21.810 -19.048 -5.089 1.00 90.81 205 GLN A C 1
ATOM 1570 O O . GLN A 1 205 ? 21.101 -18.239 -5.686 1.00 90.81 205 GLN A O 1
ATOM 1575 N N . PRO A 1 206 ? 21.435 -19.545 -3.898 1.00 89.06 206 PRO A N 1
ATOM 1576 C CA . PRO A 1 206 ? 20.201 -19.132 -3.244 1.00 89.06 206 PRO A CA 1
ATOM 1577 C C . PRO A 1 206 ? 20.312 -17.705 -2.696 1.00 89.06 206 PRO A C 1
ATOM 1579 O O . PRO A 1 206 ? 21.294 -17.344 -2.043 1.00 89.06 206 PRO A O 1
ATOM 1582 N N . LEU A 1 207 ? 19.260 -16.905 -2.876 1.00 87.19 207 LEU A N 1
ATOM 1583 C CA . LEU A 1 207 ? 19.165 -15.588 -2.255 1.00 87.19 207 LEU A CA 1
ATOM 1584 C C . LEU A 1 207 ? 18.712 -15.738 -0.796 1.00 87.19 207 LEU A C 1
ATOM 1586 O O . LEU A 1 207 ? 17.532 -15.912 -0.499 1.00 87.19 207 LEU A O 1
ATOM 1590 N N . THR A 1 208 ? 19.665 -15.692 0.133 1.00 84.06 208 THR A N 1
ATOM 1591 C CA . THR A 1 208 ? 19.404 -15.935 1.566 1.00 84.06 208 THR A CA 1
ATOM 1592 C C . THR A 1 208 ? 19.211 -14.663 2.390 1.00 84.06 208 THR A C 1
ATOM 1594 O O . THR A 1 208 ? 18.608 -14.719 3.459 1.00 84.06 208 THR A O 1
ATOM 1597 N N . HIS A 1 209 ? 19.681 -13.512 1.903 1.00 77.88 209 HIS A N 1
ATOM 1598 C CA . HIS A 1 209 ? 19.697 -12.251 2.647 1.00 77.88 209 HIS A CA 1
ATOM 1599 C C . HIS A 1 209 ? 18.787 -11.189 2.020 1.00 77.88 209 HIS A C 1
ATOM 1601 O O . HIS A 1 209 ? 18.649 -11.121 0.803 1.00 77.88 209 HIS A O 1
ATOM 1607 N N . HIS A 1 210 ? 18.176 -10.358 2.876 1.00 75.12 210 HIS A N 1
ATOM 1608 C CA . HIS A 1 210 ? 17.428 -9.129 2.550 1.00 75.12 210 HIS A CA 1
ATOM 1609 C C . HIS A 1 210 ? 16.300 -9.218 1.510 1.00 75.12 210 HIS A C 1
ATOM 1611 O O . HIS A 1 210 ? 15.760 -8.194 1.109 1.00 75.12 210 HIS A O 1
ATOM 1617 N N . TRP A 1 211 ? 15.864 -10.417 1.127 1.00 80.62 211 TRP A N 1
ATOM 1618 C CA . TRP A 1 211 ? 14.895 -10.558 0.045 1.00 80.62 211 TRP A CA 1
ATOM 1619 C C . TRP A 1 211 ? 13.432 -10.429 0.474 1.00 80.62 211 TRP A C 1
ATOM 1621 O O . TRP A 1 211 ? 12.585 -10.164 -0.369 1.00 80.62 211 TRP A O 1
ATOM 1631 N N . PHE A 1 212 ? 13.124 -10.576 1.768 1.00 81.88 212 PHE A N 1
ATOM 1632 C CA . PHE A 1 212 ? 11.752 -10.644 2.298 1.00 81.88 212 PHE A CA 1
ATOM 1633 C C . PHE A 1 212 ? 10.893 -9.392 2.064 1.00 81.88 212 PHE A C 1
ATOM 1635 O O . PHE A 1 212 ? 9.671 -9.488 2.143 1.00 81.88 212 PHE A O 1
ATOM 1642 N N . LEU A 1 213 ? 11.504 -8.243 1.764 1.00 83.25 213 LEU A N 1
ATOM 1643 C CA . LEU A 1 213 ? 10.777 -7.021 1.409 1.00 83.25 213 LEU A CA 1
ATOM 1644 C C . LEU A 1 213 ? 10.272 -7.049 -0.046 1.00 83.25 213 LEU A C 1
ATOM 1646 O O . LEU A 1 213 ? 9.204 -6.534 -0.348 1.00 83.25 213 LEU A O 1
ATOM 1650 N N . HIS A 1 214 ? 11.010 -7.678 -0.960 1.00 92.19 214 HIS A N 1
ATOM 1651 C CA . HIS A 1 214 ? 10.705 -7.655 -2.395 1.00 92.19 214 HIS A CA 1
ATOM 1652 C C . HIS A 1 214 ? 9.424 -8.397 -2.818 1.00 92.19 214 HIS A C 1
ATOM 1654 O O . HIS A 1 214 ? 8.819 -7.965 -3.800 1.00 92.19 214 HIS A O 1
ATOM 1660 N N . PRO A 1 215 ? 8.962 -9.456 -2.118 1.00 94.38 215 PRO A N 1
ATOM 1661 C CA . PRO A 1 215 ? 7.652 -10.057 -2.342 1.00 94.38 215 PRO A CA 1
ATOM 1662 C C . PRO A 1 215 ? 6.484 -9.075 -2.282 1.00 94.38 215 PRO A C 1
ATOM 1664 O O . PRO A 1 215 ? 5.556 -9.235 -3.065 1.00 94.38 215 PRO A O 1
ATOM 1667 N N . GLU A 1 216 ? 6.529 -8.067 -1.407 1.00 94.81 216 GLU A N 1
ATOM 1668 C CA . GLU A 1 216 ? 5.478 -7.043 -1.315 1.00 94.81 216 GLU A CA 1
ATOM 1669 C C . GLU A 1 216 ? 5.428 -6.215 -2.605 1.00 94.81 216 GLU A C 1
ATOM 1671 O O . GLU A 1 216 ? 4.417 -6.219 -3.301 1.00 94.81 216 GLU A O 1
ATOM 1676 N N . ILE A 1 217 ? 6.552 -5.624 -3.021 1.00 96.12 217 ILE A N 1
ATOM 1677 C CA . ILE A 1 217 ? 6.622 -4.845 -4.269 1.00 96.12 217 ILE A CA 1
ATOM 1678 C C . ILE A 1 217 ? 6.256 -5.712 -5.484 1.00 96.12 217 ILE A C 1
ATOM 1680 O O . ILE A 1 217 ? 5.574 -5.264 -6.411 1.00 96.12 217 ILE A O 1
ATOM 1684 N N . ALA A 1 218 ? 6.685 -6.976 -5.488 1.00 96.56 218 ALA A N 1
ATOM 1685 C CA . ALA A 1 218 ? 6.346 -7.948 -6.517 1.00 96.56 218 ALA A CA 1
ATOM 1686 C C . ALA A 1 218 ? 4.832 -8.212 -6.580 1.00 96.56 218 ALA A C 1
ATOM 1688 O O . ALA A 1 218 ? 4.255 -8.162 -7.673 1.00 96.56 218 ALA A O 1
ATOM 1689 N N . ALA A 1 219 ? 4.192 -8.462 -5.435 1.00 97.00 219 ALA A N 1
ATOM 1690 C CA . ALA A 1 219 ? 2.755 -8.680 -5.303 1.00 97.00 219 ALA A CA 1
ATOM 1691 C C . ALA A 1 219 ? 1.961 -7.438 -5.723 1.00 97.00 219 ALA A C 1
ATOM 1693 O O . ALA A 1 219 ? 1.122 -7.530 -6.624 1.00 97.00 219 ALA A O 1
ATOM 1694 N N . THR A 1 220 ? 2.303 -6.271 -5.172 1.00 97.25 220 THR A N 1
ATOM 1695 C CA . THR A 1 220 ? 1.709 -4.978 -5.525 1.00 97.25 220 THR A CA 1
ATOM 1696 C C . THR A 1 220 ? 1.806 -4.731 -7.028 1.00 97.25 220 THR A C 1
ATOM 1698 O O . THR A 1 220 ? 0.807 -4.384 -7.661 1.00 97.25 220 THR A O 1
ATOM 1701 N N . SER A 1 221 ? 2.963 -4.986 -7.647 1.00 97.50 221 SER A N 1
ATOM 1702 C CA . SER A 1 221 ? 3.153 -4.838 -9.095 1.00 97.50 221 SER A CA 1
ATOM 1703 C C . SER A 1 221 ? 2.297 -5.812 -9.914 1.00 97.50 221 SER A C 1
ATOM 1705 O O . SER A 1 221 ? 1.735 -5.417 -10.933 1.00 97.50 221 SER A O 1
ATOM 1707 N N . TRP A 1 222 ? 2.151 -7.071 -9.482 1.00 97.25 222 TRP A N 1
ATOM 1708 C CA . TRP A 1 222 ? 1.266 -8.037 -10.145 1.00 97.25 222 TRP A CA 1
ATOM 1709 C C . TRP A 1 222 ? -0.205 -7.622 -10.086 1.00 97.25 222 TRP A C 1
ATOM 1711 O O . TRP A 1 222 ? -0.904 -7.735 -11.090 1.00 97.25 222 TRP A O 1
ATOM 1721 N N . VAL A 1 223 ? -0.672 -7.143 -8.932 1.00 97.69 223 VAL A N 1
ATOM 1722 C CA . VAL A 1 223 ? -2.082 -6.787 -8.726 1.00 97.69 223 VAL A CA 1
ATOM 1723 C C . VAL A 1 223 ? -2.444 -5.468 -9.405 1.00 97.69 223 VAL A C 1
ATOM 1725 O O . VAL A 1 223 ? -3.494 -5.360 -10.035 1.00 97.69 223 VAL A O 1
ATOM 1728 N N . THR A 1 224 ? -1.595 -4.452 -9.265 1.00 97.75 224 THR A N 1
ATOM 1729 C CA . THR A 1 224 ? -1.894 -3.088 -9.731 1.00 97.75 224 THR A CA 1
ATOM 1730 C C . THR A 1 224 ? -1.429 -2.828 -11.163 1.00 97.75 224 THR A C 1
ATOM 1732 O O . THR A 1 224 ? -1.924 -1.907 -11.813 1.00 97.75 224 THR A O 1
ATOM 1735 N N . GLY A 1 225 ? -0.478 -3.621 -11.665 1.00 97.19 225 GLY A N 1
ATOM 1736 C CA . GLY A 1 225 ? 0.205 -3.373 -12.933 1.00 97.19 225 GLY A CA 1
ATOM 1737 C C . GLY A 1 225 ? 1.211 -2.218 -12.8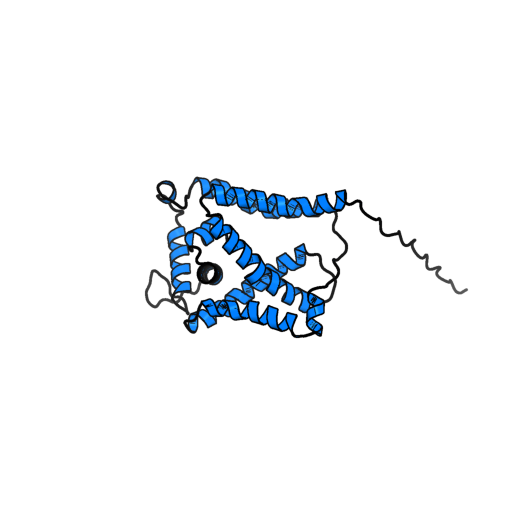82 1.00 97.19 225 GLY A C 1
ATOM 1738 O O . GLY A 1 225 ? 1.754 -1.861 -13.925 1.00 97.19 225 GLY A O 1
ATOM 1739 N N . ILE A 1 226 ? 1.461 -1.631 -11.706 1.00 97.62 226 ILE A N 1
ATOM 1740 C CA . ILE A 1 226 ? 2.431 -0.545 -11.540 1.00 97.62 226 ILE A CA 1
ATOM 1741 C C . ILE A 1 226 ? 3.844 -1.109 -11.704 1.00 97.62 226 ILE A C 1
ATOM 1743 O O . ILE A 1 226 ? 4.171 -2.199 -11.216 1.00 97.62 226 ILE A O 1
ATOM 1747 N N . GLU A 1 227 ? 4.691 -0.359 -12.401 1.00 95.38 227 GLU A N 1
ATOM 1748 C CA . GLU A 1 227 ? 6.086 -0.725 -12.605 1.00 95.38 227 GLU A CA 1
ATOM 1749 C C . GLU A 1 227 ? 6.846 -0.793 -11.264 1.00 95.38 227 GLU A C 1
ATOM 1751 O O . GLU A 1 227 ? 6.725 0.127 -10.447 1.00 95.38 227 GLU A O 1
ATOM 1756 N N . PRO A 1 228 ? 7.678 -1.830 -11.032 1.00 94.81 228 PRO A N 1
ATOM 1757 C CA . PRO A 1 228 ? 8.477 -1.952 -9.813 1.00 94.81 228 PRO A CA 1
ATOM 1758 C C . PRO A 1 228 ? 9.340 -0.730 -9.487 1.00 94.81 228 PRO A C 1
ATOM 1760 O O . PRO A 1 228 ? 9.504 -0.412 -8.314 1.00 94.81 228 PRO A O 1
ATOM 1763 N N . MET A 1 229 ? 9.861 -0.027 -10.500 1.00 92.75 229 MET A N 1
ATOM 1764 C CA . MET A 1 229 ? 10.640 1.196 -10.294 1.00 92.75 229 MET A CA 1
ATOM 1765 C C . MET A 1 229 ? 9.797 2.298 -9.647 1.00 92.75 229 MET A C 1
ATOM 1767 O O . MET A 1 229 ? 10.232 2.902 -8.670 1.00 92.75 229 MET A O 1
ATOM 1771 N N . THR A 1 230 ? 8.575 2.523 -10.134 1.00 94.31 230 THR A N 1
ATOM 1772 C CA . THR A 1 230 ? 7.651 3.497 -9.541 1.00 94.31 230 THR A CA 1
ATOM 1773 C C . THR A 1 230 ? 7.270 3.107 -8.117 1.00 94.31 230 THR A C 1
ATOM 1775 O O . THR A 1 230 ? 7.268 3.965 -7.240 1.00 94.31 230 THR A O 1
ATOM 1778 N N . LEU A 1 231 ? 6.996 1.824 -7.859 1.00 94.50 231 LEU A N 1
ATOM 1779 C CA . LEU A 1 231 ? 6.679 1.356 -6.507 1.00 94.50 231 LEU A CA 1
ATOM 1780 C C . LEU A 1 231 ? 7.846 1.604 -5.546 1.00 94.50 231 LEU A C 1
ATOM 1782 O O . LEU A 1 231 ? 7.703 2.364 -4.592 1.00 94.50 231 LEU A O 1
ATOM 1786 N N . LEU A 1 232 ? 9.024 1.066 -5.872 1.00 90.56 232 LEU A N 1
ATOM 1787 C CA . LEU A 1 232 ? 10.213 1.123 -5.024 1.00 90.56 232 LEU A CA 1
ATOM 1788 C C . LEU A 1 232 ? 10.690 2.556 -4.742 1.00 90.56 232 LEU A C 1
ATOM 1790 O O . LEU A 1 232 ? 11.170 2.834 -3.650 1.00 90.56 232 LEU A O 1
ATOM 1794 N N . PHE A 1 233 ? 10.611 3.461 -5.723 1.00 88.12 233 PHE A N 1
ATOM 1795 C CA . PHE A 1 233 ? 11.187 4.806 -5.594 1.00 88.12 233 PHE A CA 1
ATOM 1796 C C . PHE A 1 233 ? 10.171 5.887 -5.241 1.00 88.12 233 PHE A C 1
ATOM 1798 O O . PHE A 1 233 ? 10.595 7.014 -4.964 1.00 88.12 233 PHE A O 1
ATOM 1805 N N . ARG A 1 234 ? 8.862 5.605 -5.305 1.00 89.62 234 ARG A N 1
ATOM 1806 C CA . ARG A 1 234 ? 7.827 6.630 -5.099 1.00 89.62 234 ARG A CA 1
ATOM 1807 C C . ARG A 1 234 ? 6.689 6.268 -4.155 1.00 89.62 234 ARG A C 1
ATOM 1809 O O . ARG A 1 234 ? 6.089 7.200 -3.625 1.00 89.62 234 ARG A O 1
ATOM 1816 N N . LEU A 1 235 ? 6.343 4.991 -3.992 1.00 91.19 235 LEU A N 1
ATOM 1817 C CA . LEU A 1 235 ? 5.077 4.609 -3.351 1.00 91.19 235 LEU A CA 1
ATOM 1818 C C . LEU A 1 235 ? 5.226 3.683 -2.134 1.00 91.19 235 LEU A C 1
ATOM 1820 O O . LEU A 1 235 ? 4.380 3.769 -1.245 1.00 91.19 235 LEU A O 1
ATOM 1824 N N . SER A 1 236 ? 6.268 2.849 -2.084 1.00 84.44 236 SER A N 1
ATOM 1825 C CA . SER A 1 236 ? 6.530 1.883 -1.004 1.00 84.44 236 SER A CA 1
ATOM 1826 C C . SER A 1 236 ? 7.406 2.441 0.120 1.00 84.44 236 SER A C 1
ATOM 1828 O O . SER A 1 236 ? 8.318 3.248 -0.171 1.00 84.44 236 SER A O 1
#

pLDDT: mean 86.58, std 12.67, range [41.03, 98.12]

Sequence (236 aa):
MTAVLEQTTAPTQPPTRRTPAAWLAAWAPAPLALAGLSVFVVSNGVSVRDLLAFLAYLLVGITLPGALWWRAARRGSSTLAEDLAAGTTLGYALEVLTYLPARAAGVPLAVLAWPIATYLLFGLVPGLRRVWRMRPADRLPVWFSWVLTGLACYPAIWSAIPFYAGHGLSYPASASPYVDLPYYLSLIGEVKHHIPPQFPFEAGQPLTHHWFLHPEIAATSWVTGIEPMTLLFRLS

Secondary structure (DSSP, 8-state):
-------------------HHHHHHHHSHHHHHHHHHHHHHHHTT--HHHHHHHHHIIIIIIIHHHHHHHHHH--S---HHHHHHHHHHHHHHHHHHHHHHHHHTT-GGGGGHHHHHHHHHHHH-HHHHGGGGPPPPSPPPHHHHHHHHHHHHHHHHHHHHHHHHH--SSTTGGGS--TTHHHHHHHHHHHHH-SS-B-TTSTT-B--SSGGGHHHHHHHHHHH---HHHIIIII-

Radius of gyration: 22.92 Å; chains: 1; bounding box: 48×44×86 Å